Protein AF-A0A7S1LXZ2-F1 (afdb_monomer_lite)

Sequence (238 aa):
VTFVAGPPAGSSYGERRSSMASEPGISDDETGETAPSCREGAKEAEERDMTILDMRENMNCGKSQTWFQHAASAWAEAELGITHIGKMDTDAYLDVGILIPTLTGFAAGCPNAFGGRSWTCEKGAFCPPAGCGLPVGDDFLAYKSKDPGCWSYMQGGFYFMSVQMAREVSQPGGWWAQQSGQFRPEDCVTGNAVYNWAKDSGSCVSAIDLKGMGAIWHPDDNGKWEHSFWYPPYKHPA

pLDDT: mean 79.44, std 21.25, range [27.92, 98.31]

Secondary structure (DSSP, 8-state):
-----PPPS---PPP-PPPPPPPPPPPP-----------------S-TT----SS---SSSSHHHHHHHHHHHHHHHTT----EEEEE-TT-EE-HHHHHHHHHHT-SS-S-EEEEEEE--SSSTTSPPTT--SEETTEEEEESSS-TT---EEEEEEEEEEHHHHHHHT-TTSHHHHTTTS---HHHHHHHHHHHHHHHHT---EEEESTTTT-EEEE-TTS-EES---PPP-----

Foldseek 3Di:
DDDDPDDPPDDDDDDDDDDDDDDDDDDDDDDDPDDDFWADADDDDPDPPDDDFRIRDDQFFQPLLSQLQVVLVVCVVVVPPAFKDKDADPQKAFAPVLVVVLVVVVPPDASKEKEAAKDFDQDDPLTFDHPQPGADAFWQCHTPDPPNRGGIWHDHRMIMITSVLSNQLSDCPAPLNVRHRPGGRPGSSVRSSSNVSCVVVVHTYTYHRCLVVVGMWGQDPVGDIDSDDDDPPPPDPD

Structure (mmCIF, N/CA/C/O backbone):
data_AF-A0A7S1LXZ2-F1
#
_entry.id   AF-A0A7S1LXZ2-F1
#
loop_
_atom_site.group_PDB
_atom_site.id
_atom_site.type_symbol
_atom_site.label_atom_id
_atom_site.label_alt_id
_atom_site.label_comp_id
_atom_site.label_asym_id
_atom_site.label_entity_id
_atom_site.label_seq_id
_atom_site.pdbx_PDB_ins_code
_atom_site.Cartn_x
_atom_site.Cartn_y
_atom_site.Cartn_z
_atom_site.occupancy
_atom_site.B_iso_or_equiv
_atom_site.auth_seq_id
_atom_site.auth_comp_id
_atom_site.auth_asym_id
_atom_site.auth_atom_id
_atom_site.pdbx_PDB_model_num
ATOM 1 N N . VAL A 1 1 ? -6.429 7.599 -13.357 1.00 27.92 1 VAL A N 1
ATOM 2 C CA . VAL A 1 1 ? -7.865 7.770 -13.679 1.00 27.92 1 VAL A CA 1
ATOM 3 C C . VAL A 1 1 ? -8.649 7.457 -12.422 1.00 27.92 1 VAL A C 1
ATOM 5 O O . VAL A 1 1 ? -8.691 6.301 -12.021 1.00 27.92 1 VAL A O 1
ATOM 8 N N . THR A 1 2 ? -9.180 8.477 -11.757 1.00 29.73 2 THR A N 1
ATOM 9 C CA . THR A 1 2 ? -10.091 8.300 -10.623 1.00 29.73 2 THR A CA 1
ATOM 10 C C . THR A 1 2 ? -11.496 8.209 -11.205 1.00 29.73 2 THR A C 1
ATOM 12 O O . THR A 1 2 ? -11.938 9.139 -11.867 1.00 29.73 2 THR A O 1
ATOM 15 N N . PHE A 1 3 ? -12.195 7.089 -11.021 1.00 28.45 3 PHE A N 1
ATOM 16 C CA . PHE A 1 3 ? -13.622 7.030 -11.334 1.00 28.45 3 PHE A CA 1
ATOM 17 C C . PHE A 1 3 ? -14.382 7.521 -10.104 1.00 28.45 3 PHE A C 1
ATOM 19 O O . PHE A 1 3 ? -14.616 6.753 -9.175 1.00 28.45 3 PHE A O 1
ATOM 26 N N . VAL A 1 4 ? -14.740 8.805 -10.082 1.00 36.75 4 VAL A N 1
ATOM 27 C CA . VAL A 1 4 ? -15.687 9.346 -9.102 1.00 36.75 4 VAL A CA 1
ATOM 28 C C . VAL A 1 4 ? -17.022 9.526 -9.811 1.00 36.75 4 VAL A C 1
ATOM 30 O O . VAL A 1 4 ? -17.160 10.348 -10.713 1.00 36.75 4 VAL A O 1
ATOM 33 N N . ALA A 1 5 ? -18.034 8.758 -9.407 1.00 32.03 5 ALA A N 1
ATOM 34 C CA . ALA A 1 5 ? -19.408 9.170 -9.652 1.00 32.03 5 ALA A CA 1
ATOM 35 C C . ALA A 1 5 ? -19.645 10.411 -8.779 1.00 32.03 5 ALA A C 1
ATOM 37 O O . ALA A 1 5 ? -19.728 10.302 -7.557 1.00 32.03 5 ALA A O 1
ATOM 38 N N . GLY A 1 6 ? -19.636 11.595 -9.396 1.00 29.88 6 GLY A N 1
ATOM 39 C CA . GLY A 1 6 ? -19.793 12.859 -8.680 1.00 29.88 6 GLY A CA 1
ATOM 40 C C . GLY A 1 6 ? -21.088 12.894 -7.852 1.00 29.88 6 GLY A C 1
ATOM 41 O O . GLY A 1 6 ? -22.095 12.312 -8.270 1.00 29.88 6 GLY A O 1
ATOM 42 N N . PRO A 1 7 ? -21.094 13.569 -6.688 1.00 36.81 7 PRO A N 1
ATOM 43 C CA . PRO A 1 7 ? -22.299 13.710 -5.882 1.00 36.81 7 PRO A CA 1
ATOM 44 C C . PRO A 1 7 ? -23.390 14.482 -6.651 1.00 36.81 7 PRO A C 1
ATOM 46 O O . PRO A 1 7 ? -23.075 15.297 -7.527 1.00 36.81 7 PRO A O 1
ATOM 49 N N . PRO A 1 8 ? -24.682 14.261 -6.337 1.00 35.28 8 PRO A N 1
ATOM 50 C CA . PRO A 1 8 ? -25.769 15.019 -6.944 1.00 35.28 8 PRO A CA 1
ATOM 51 C C . PRO A 1 8 ? -25.580 16.518 -6.679 1.00 35.28 8 PRO A C 1
ATOM 53 O O . PRO A 1 8 ? -25.289 16.940 -5.559 1.00 35.28 8 PRO A O 1
ATOM 56 N N . ALA A 1 9 ? -25.730 17.325 -7.731 1.00 35.84 9 ALA A N 1
ATOM 57 C CA . ALA A 1 9 ? -25.586 18.775 -7.680 1.00 35.84 9 ALA A CA 1
ATOM 58 C C . ALA A 1 9 ? -26.511 19.374 -6.604 1.00 35.84 9 ALA A C 1
ATOM 60 O O . ALA A 1 9 ? -27.730 19.351 -6.763 1.00 35.84 9 ALA A O 1
ATOM 61 N N . GLY A 1 10 ? -25.946 19.904 -5.512 1.00 39.34 10 GLY A N 1
ATOM 62 C CA . GLY A 1 10 ? -26.772 20.560 -4.493 1.00 39.34 10 GLY A CA 1
ATOM 63 C C . GLY A 1 10 ? -26.149 20.947 -3.149 1.00 39.34 10 GLY A C 1
ATOM 64 O O . GLY A 1 10 ? -26.874 21.513 -2.339 1.00 39.34 10 GLY A O 1
ATOM 65 N N . SER A 1 11 ? -24.865 20.698 -2.871 1.00 37.53 11 SER A N 1
ATOM 66 C CA . SER A 1 11 ? -24.273 21.085 -1.577 1.00 37.53 11 SER A CA 1
ATOM 67 C C . SER A 1 11 ? -23.401 22.334 -1.706 1.00 37.53 11 SER A C 1
ATOM 69 O O . SER A 1 11 ? -22.293 22.281 -2.233 1.00 37.53 11 SER A O 1
ATOM 71 N N . SER A 1 12 ? -23.912 23.478 -1.247 1.00 41.22 12 SER A N 1
ATOM 72 C CA . SER A 1 12 ? -23.144 24.714 -1.093 1.00 41.22 12 SER A CA 1
ATOM 73 C C . SER A 1 12 ? -22.368 24.676 0.227 1.00 41.22 12 SER A C 1
ATOM 75 O O . SER A 1 12 ? -22.951 24.895 1.293 1.00 41.22 12 SER A O 1
ATOM 77 N N . TYR A 1 13 ? -21.063 24.413 0.172 1.00 40.50 13 TYR A N 1
ATOM 78 C CA . TYR A 1 13 ? -20.178 24.587 1.324 1.00 40.50 13 TYR A CA 1
ATOM 79 C C . TYR A 1 13 ? -19.805 26.066 1.480 1.00 40.50 13 TYR A C 1
ATOM 81 O O . TYR A 1 13 ? -19.351 26.713 0.541 1.00 40.50 13 TYR A O 1
ATOM 89 N N . GLY A 1 14 ? -20.058 26.608 2.673 1.00 36.91 14 GLY A N 1
ATOM 90 C CA . GLY A 1 14 ? -19.820 28.009 3.010 1.00 36.91 14 GLY A CA 1
ATOM 91 C C . GLY A 1 14 ? -18.336 28.338 3.175 1.00 36.91 14 GLY A C 1
ATOM 92 O O . GLY A 1 14 ? -17.610 27.648 3.892 1.00 36.91 14 GLY A O 1
ATOM 93 N N . GLU A 1 15 ? -17.914 29.436 2.550 1.00 35.53 15 GLU A N 1
ATOM 94 C CA . GLU A 1 15 ? -16.577 30.017 2.665 1.00 35.53 15 GLU A CA 1
ATOM 95 C C . GLU A 1 15 ? -16.246 30.386 4.123 1.00 35.53 15 GLU A C 1
ATOM 97 O O . GLU A 1 15 ? -16.918 31.212 4.746 1.00 35.53 15 GLU A O 1
ATOM 102 N N . ARG A 1 16 ? -15.151 29.842 4.667 1.00 36.91 16 ARG A N 1
ATOM 103 C CA . ARG A 1 16 ? -14.463 30.416 5.834 1.00 36.91 16 ARG A CA 1
ATOM 104 C C . ARG A 1 16 ? -13.156 31.048 5.378 1.00 36.91 16 ARG A C 1
ATOM 106 O O . ARG A 1 16 ? -12.180 30.357 5.114 1.00 36.91 16 ARG A O 1
ATOM 113 N N . ARG A 1 17 ? -13.127 32.382 5.334 1.00 38.62 17 ARG A N 1
ATOM 114 C CA . ARG A 1 17 ? -11.889 33.159 5.194 1.00 38.62 17 ARG A CA 1
ATOM 115 C C . ARG A 1 17 ? -11.105 33.110 6.505 1.00 38.62 17 ARG A C 1
ATOM 117 O O . ARG A 1 17 ? -11.590 33.598 7.523 1.00 38.62 17 ARG A O 1
ATOM 124 N N . SER A 1 18 ? -9.896 32.555 6.465 1.00 41.28 18 SER A N 1
ATOM 125 C CA . SER A 1 18 ? -8.911 32.660 7.545 1.00 41.28 18 SER A CA 1
ATOM 126 C C . SER A 1 18 ? -7.920 33.779 7.215 1.00 41.28 18 SER A C 1
ATOM 128 O O . SER A 1 18 ? -7.347 33.807 6.127 1.00 41.28 18 SER A O 1
ATOM 130 N N . SER A 1 19 ? -7.756 34.734 8.129 1.00 41.75 19 SER A N 1
ATOM 131 C CA . SER A 1 19 ? -6.797 35.836 8.026 1.00 41.75 19 SER A CA 1
ATOM 132 C C . SER A 1 19 ? -5.392 35.360 8.406 1.00 41.75 19 SER A C 1
ATOM 134 O O . SER A 1 19 ? -5.175 34.966 9.552 1.00 41.75 19 SER A O 1
ATOM 136 N N . MET A 1 20 ? -4.438 35.431 7.476 1.00 38.34 20 MET A N 1
ATOM 137 C CA . MET A 1 20 ? -3.016 35.206 7.757 1.00 38.34 20 MET A CA 1
ATOM 138 C C . MET A 1 20 ? -2.387 36.444 8.409 1.00 38.34 20 MET A C 1
ATOM 140 O O . MET A 1 20 ? -2.475 37.551 7.878 1.00 38.34 20 MET A O 1
ATOM 144 N N . ALA A 1 21 ? -1.745 36.234 9.558 1.00 38.78 21 ALA A N 1
ATOM 145 C CA . ALA A 1 21 ? -0.832 37.180 10.185 1.00 38.78 21 ALA A CA 1
ATOM 146 C C . ALA A 1 21 ? 0.581 37.005 9.598 1.00 38.78 21 ALA A C 1
ATOM 148 O O . ALA A 1 21 ? 1.002 35.891 9.300 1.00 38.78 21 ALA A O 1
ATOM 149 N N . SER A 1 22 ? 1.291 38.117 9.423 1.00 46.12 22 SER A N 1
ATOM 150 C CA . SER A 1 22 ? 2.649 38.202 8.876 1.00 46.12 22 SER A CA 1
ATOM 151 C C . SER A 1 22 ? 3.719 37.787 9.894 1.00 46.12 22 SER A C 1
ATOM 153 O O . SER A 1 22 ? 3.736 38.329 11.002 1.00 46.12 22 SER A O 1
ATOM 155 N N . GLU A 1 23 ? 4.642 36.908 9.498 1.00 43.72 23 GLU A N 1
ATOM 156 C CA . GLU A 1 23 ? 5.846 36.547 10.266 1.00 43.72 23 GLU A CA 1
ATOM 157 C C . GLU A 1 23 ? 7.076 37.402 9.878 1.00 43.72 23 GLU A C 1
ATOM 159 O O . GLU A 1 23 ? 7.121 37.943 8.768 1.00 43.72 23 GLU A O 1
ATOM 164 N N . PRO A 1 24 ? 8.067 37.565 10.783 1.00 49.81 24 PRO A N 1
ATOM 165 C CA . PRO A 1 24 ? 9.232 38.420 10.575 1.00 49.81 24 PRO A CA 1
ATOM 166 C C . PRO A 1 24 ? 10.391 37.697 9.868 1.00 49.81 24 PRO A C 1
ATOM 168 O O . PRO A 1 24 ? 10.579 36.491 10.004 1.00 49.81 24 PRO A O 1
ATOM 171 N N . GLY A 1 25 ? 11.179 38.480 9.124 1.00 46.72 25 GLY A N 1
ATOM 172 C CA . GLY A 1 25 ? 12.266 38.020 8.258 1.00 46.72 25 GLY A CA 1
ATOM 173 C C . GLY A 1 25 ? 13.430 37.342 8.984 1.00 46.72 25 GLY A C 1
ATOM 174 O O . GLY A 1 25 ? 13.901 37.814 10.019 1.00 46.72 25 GLY A O 1
ATOM 175 N N . ILE A 1 26 ? 13.904 36.254 8.378 1.00 45.81 26 ILE A N 1
ATOM 176 C CA . ILE A 1 26 ? 15.095 35.493 8.755 1.00 45.81 26 ILE A CA 1
ATOM 177 C C . ILE A 1 26 ? 16.233 35.886 7.807 1.00 45.81 26 ILE A C 1
ATOM 179 O O . ILE A 1 26 ? 16.033 35.992 6.601 1.00 45.81 26 ILE A O 1
ATOM 183 N N . SER A 1 27 ? 17.401 36.150 8.389 1.00 51.53 27 SER A N 1
ATOM 184 C CA . SER A 1 27 ? 18.652 36.495 7.716 1.00 51.53 27 SER A CA 1
ATOM 185 C C . SER A 1 27 ? 19.336 35.267 7.119 1.00 51.53 27 SER A C 1
ATOM 187 O O . SER A 1 27 ? 19.483 34.257 7.810 1.00 51.53 27 SER A O 1
ATOM 189 N N . ASP A 1 28 ? 19.807 35.408 5.883 1.00 47.78 28 ASP A N 1
ATOM 190 C CA . ASP A 1 28 ? 20.585 34.413 5.149 1.00 47.78 28 ASP A CA 1
ATOM 191 C C . ASP A 1 28 ? 22.028 34.342 5.672 1.00 47.78 28 ASP A C 1
ATOM 193 O O . ASP A 1 28 ? 22.745 35.345 5.662 1.00 47.78 28 ASP A O 1
ATOM 197 N N . ASP A 1 29 ? 22.455 33.154 6.103 1.00 51.72 29 ASP A N 1
ATOM 198 C CA . ASP A 1 29 ? 23.868 32.813 6.281 1.00 51.72 29 ASP A CA 1
ATOM 199 C C . ASP A 1 29 ? 24.143 31.438 5.652 1.00 51.72 29 ASP A C 1
ATOM 201 O O . ASP A 1 29 ? 23.322 30.517 5.702 1.00 51.72 29 ASP A O 1
ATOM 205 N N . GLU A 1 30 ? 25.278 31.354 4.969 1.00 57.72 30 GLU A N 1
ATOM 206 C CA . GLU A 1 30 ? 25.537 30.499 3.812 1.00 57.72 30 GLU A CA 1
ATOM 207 C C . GLU A 1 30 ? 26.368 29.246 4.177 1.00 57.72 30 GLU A C 1
ATOM 209 O O . GLU A 1 30 ? 27.238 29.277 5.044 1.00 57.72 30 GLU A O 1
ATOM 214 N N . THR A 1 31 ? 26.178 28.165 3.406 1.00 55.03 31 THR A N 1
ATOM 215 C CA . THR A 1 31 ? 27.054 26.974 3.250 1.00 55.03 31 THR A CA 1
ATOM 216 C C . THR A 1 31 ? 26.935 25.798 4.238 1.00 55.03 31 THR A C 1
ATOM 218 O O . THR A 1 31 ? 27.858 25.417 4.951 1.00 55.03 31 THR A O 1
ATOM 221 N N . GLY A 1 32 ? 25.820 25.079 4.127 1.00 44.50 32 GLY A N 1
ATOM 222 C CA . GLY A 1 32 ? 25.763 23.637 4.369 1.00 44.50 32 GLY A CA 1
ATOM 223 C C . GLY A 1 32 ? 24.711 23.036 3.444 1.00 44.50 32 GLY A C 1
ATOM 224 O O . GLY A 1 32 ? 23.574 23.505 3.467 1.00 44.50 32 GLY A O 1
ATOM 225 N N . GLU A 1 33 ? 25.071 22.059 2.603 1.00 49.34 33 GLU A N 1
ATOM 226 C CA . GLU A 1 33 ? 24.115 21.312 1.769 1.00 49.34 33 GLU A CA 1
ATOM 227 C C . GLU A 1 33 ? 23.107 20.601 2.679 1.00 49.34 33 GLU A C 1
ATOM 229 O O . GLU A 1 33 ? 23.298 19.480 3.150 1.00 49.34 33 GLU A O 1
ATOM 234 N N . THR A 1 34 ? 22.031 21.313 2.985 1.00 53.91 34 THR A N 1
ATOM 235 C CA . THR A 1 34 ? 20.888 20.807 3.719 1.00 53.91 34 THR A CA 1
ATOM 236 C C . THR A 1 34 ? 20.062 19.980 2.747 1.00 53.91 34 THR A C 1
ATOM 238 O O . THR A 1 34 ? 19.754 20.412 1.634 1.00 53.91 34 THR A O 1
ATOM 241 N N . ALA A 1 35 ? 19.741 18.749 3.149 1.00 53.81 35 ALA A N 1
ATOM 242 C CA . ALA A 1 35 ? 18.870 17.876 2.376 1.00 53.81 35 ALA A CA 1
ATOM 243 C C . ALA A 1 35 ? 17.582 18.633 1.982 1.00 53.81 35 ALA A C 1
ATOM 245 O O . ALA A 1 35 ? 17.064 19.407 2.792 1.00 53.81 35 ALA A O 1
ATOM 246 N N . PRO A 1 36 ? 17.059 18.436 0.758 1.00 51.78 36 PRO A N 1
ATOM 247 C CA . PRO A 1 36 ? 15.937 19.213 0.246 1.00 51.78 36 PRO A CA 1
ATOM 248 C C . PRO A 1 36 ? 14.729 19.154 1.194 1.00 51.78 36 PRO A C 1
ATOM 250 O O . PRO A 1 36 ? 14.118 18.107 1.400 1.00 51.78 36 PRO A O 1
ATOM 253 N N . SER A 1 37 ? 14.381 20.313 1.760 1.00 54.16 37 SER A N 1
ATOM 254 C CA . SER A 1 37 ? 13.214 20.504 2.625 1.00 54.16 37 SER A CA 1
ATOM 255 C C . SER A 1 37 ? 11.912 20.197 1.872 1.00 54.16 37 SER A C 1
ATOM 257 O O . SER A 1 37 ? 11.727 20.607 0.726 1.00 54.16 37 SER A O 1
ATOM 259 N N . CYS A 1 38 ? 11.001 19.454 2.503 1.00 61.72 38 CYS A N 1
ATOM 260 C CA . CYS A 1 38 ? 9.797 18.891 1.877 1.00 61.72 38 CYS A CA 1
ATOM 261 C C . CYS A 1 38 ? 8.511 19.731 2.055 1.00 61.72 38 CYS A C 1
ATOM 263 O O . CYS A 1 38 ? 7.423 19.194 1.857 1.00 61.72 38 CYS A O 1
ATOM 265 N N . ARG A 1 39 ? 8.586 21.012 2.444 1.00 47.41 39 ARG A N 1
ATOM 266 C CA . ARG A 1 39 ? 7.392 21.831 2.746 1.00 47.41 39 ARG A CA 1
ATOM 267 C C . ARG A 1 39 ? 7.253 23.051 1.840 1.00 47.41 39 ARG A C 1
ATOM 269 O O . ARG A 1 39 ? 8.099 23.929 1.923 1.00 47.41 39 ARG A O 1
ATOM 276 N N . GLU A 1 40 ? 6.150 23.126 1.096 1.00 50.88 40 GLU A N 1
ATOM 277 C CA . GLU A 1 40 ? 5.545 24.345 0.527 1.00 50.88 40 GLU A CA 1
ATOM 278 C C . GLU A 1 40 ? 4.024 24.132 0.377 1.00 50.88 40 GLU A C 1
ATOM 280 O O . GLU A 1 40 ? 3.581 22.984 0.333 1.00 50.88 40 GLU A O 1
ATOM 285 N N . GLY A 1 41 ? 3.255 25.230 0.350 1.00 47.03 41 GLY A N 1
ATOM 286 C CA . GLY A 1 41 ? 1.790 25.249 0.483 1.00 47.03 41 GLY A CA 1
ATOM 287 C C . GLY A 1 41 ? 0.977 24.968 -0.795 1.00 47.03 41 GLY A C 1
ATOM 288 O O . GLY A 1 41 ? 1.369 25.357 -1.896 1.00 47.03 41 GLY A O 1
ATOM 289 N N . ALA A 1 42 ? -0.195 24.350 -0.627 1.00 46.12 42 ALA A N 1
ATOM 290 C CA . ALA A 1 42 ? -1.166 24.006 -1.670 1.00 46.12 42 ALA A CA 1
ATOM 291 C C . ALA A 1 42 ? -1.925 25.202 -2.273 1.00 46.12 42 ALA A C 1
ATOM 293 O O . ALA A 1 42 ? -2.188 26.216 -1.623 1.00 46.12 42 ALA A O 1
ATOM 294 N N . LYS A 1 43 ? -2.371 25.018 -3.524 1.00 51.12 43 LYS A N 1
ATOM 295 C CA . LYS A 1 43 ? -3.398 25.822 -4.208 1.00 51.12 43 LYS A CA 1
ATOM 296 C C . LYS A 1 43 ? -4.522 24.902 -4.688 1.00 51.12 43 LYS A C 1
ATOM 298 O O . LYS A 1 43 ? -4.246 23.786 -5.120 1.00 51.12 43 LYS A O 1
ATOM 303 N N . GLU A 1 44 ? -5.764 25.376 -4.644 1.00 51.84 44 GLU A N 1
ATOM 304 C CA . GLU A 1 44 ? -6.920 24.655 -5.193 1.00 51.84 44 GLU A CA 1
ATOM 305 C C . GLU A 1 44 ? -6.924 24.721 -6.731 1.00 51.84 44 GLU A C 1
ATOM 307 O O . GLU A 1 44 ? -6.686 25.782 -7.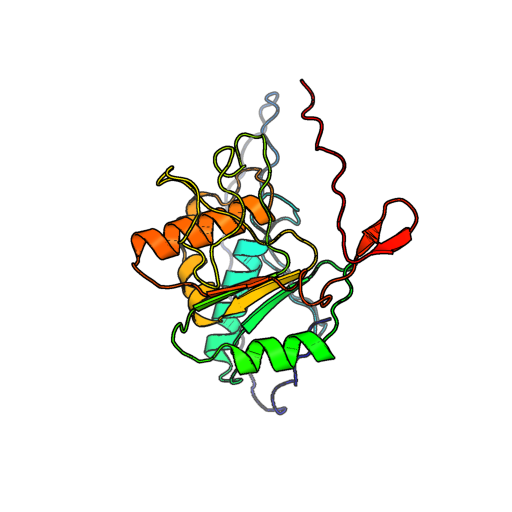312 1.00 51.84 44 GLU A O 1
ATOM 312 N N . ALA A 1 45 ? -7.187 23.588 -7.389 1.00 52.44 45 ALA A N 1
ATOM 313 C CA . ALA A 1 45 ? -7.414 23.504 -8.833 1.00 52.44 45 ALA A CA 1
ATOM 314 C C . ALA A 1 45 ? -8.907 23.324 -9.136 1.00 52.44 45 ALA A C 1
ATOM 316 O O . ALA A 1 45 ? -9.622 22.641 -8.410 1.00 52.44 45 ALA A O 1
ATOM 317 N N . GLU A 1 46 ? -9.357 23.923 -10.239 1.00 58.22 46 GLU A N 1
ATOM 318 C CA . GLU A 1 46 ? -10.756 23.976 -10.696 1.00 58.22 46 GLU A CA 1
ATOM 319 C C . GLU A 1 46 ? -11.227 22.688 -11.419 1.00 58.22 46 GLU A C 1
ATOM 321 O O . GLU A 1 46 ? -12.349 22.621 -11.927 1.00 58.22 46 GLU A O 1
ATOM 326 N N . GLU A 1 47 ? -10.387 21.648 -11.481 1.00 62.84 47 GLU A N 1
ATOM 327 C CA . GLU A 1 47 ? -10.684 20.380 -12.159 1.00 62.84 47 GLU A CA 1
ATOM 328 C C . GLU A 1 47 ? -11.301 19.346 -11.206 1.00 62.84 47 GLU A C 1
ATOM 330 O O . GLU A 1 47 ? -10.736 19.009 -10.169 1.00 62.84 47 GLU A O 1
ATOM 335 N N . ARG A 1 48 ? -12.465 18.798 -11.587 1.00 73.12 48 ARG A N 1
ATOM 336 C CA . ARG A 1 48 ? -13.299 17.925 -10.732 1.00 73.12 48 ARG A CA 1
ATOM 337 C C . ARG A 1 48 ? -12.677 16.566 -10.391 1.00 73.12 48 ARG A C 1
ATOM 339 O O . ARG A 1 48 ? -13.117 15.945 -9.429 1.00 73.12 48 ARG A O 1
ATOM 346 N N . ASP A 1 49 ? -11.665 16.144 -11.148 1.00 83.38 49 ASP A N 1
ATOM 347 C CA . ASP A 1 49 ? -10.987 14.851 -10.988 1.00 83.38 49 ASP A CA 1
ATOM 348 C C . ASP A 1 49 ? -9.524 15.002 -10.539 1.00 83.38 49 ASP A C 1
ATOM 350 O O . ASP A 1 49 ? -8.759 14.033 -10.546 1.00 83.38 49 ASP A O 1
ATOM 354 N N . MET A 1 50 ? -9.121 16.217 -10.152 1.00 87.38 50 MET A N 1
ATOM 355 C CA . MET A 1 50 ? -7.789 16.498 -9.637 1.00 87.38 50 MET A CA 1
ATOM 356 C C . MET A 1 50 ? -7.829 16.774 -8.141 1.00 87.38 50 MET A C 1
ATOM 358 O O . MET A 1 50 ? -8.619 17.570 -7.641 1.00 87.38 50 MET A O 1
ATOM 362 N N . THR A 1 51 ? -6.893 16.161 -7.428 1.00 87.62 51 THR A N 1
ATOM 363 C CA . THR A 1 51 ? -6.615 16.475 -6.031 1.00 87.62 51 THR A CA 1
ATOM 364 C C . THR A 1 51 ? -5.181 16.960 -5.937 1.00 87.62 51 THR A C 1
ATOM 366 O O . THR A 1 51 ? -4.250 16.217 -6.246 1.00 87.62 51 THR A O 1
ATOM 369 N N . ILE A 1 52 ? -5.001 18.207 -5.507 1.00 89.94 52 ILE A N 1
ATOM 370 C CA . ILE A 1 52 ? -3.682 18.741 -5.175 1.00 89.94 52 ILE A CA 1
ATOM 371 C C . ILE A 1 52 ? -3.460 18.516 -3.684 1.00 89.94 52 ILE A C 1
ATOM 373 O O . ILE A 1 52 ? -4.205 19.020 -2.847 1.00 89.94 52 ILE A O 1
ATOM 377 N N . LEU A 1 53 ? -2.443 17.722 -3.363 1.00 89.06 53 LEU A N 1
ATOM 378 C CA . LEU A 1 53 ? -2.026 17.486 -1.988 1.00 89.06 53 LEU A CA 1
ATOM 379 C C . LEU A 1 53 ? -1.143 18.647 -1.519 1.00 89.06 53 LEU A C 1
ATOM 381 O O . LEU A 1 53 ? -0.275 19.106 -2.260 1.00 89.06 53 LEU A O 1
ATOM 385 N N . ASP A 1 54 ? -1.346 19.088 -0.279 1.00 88.00 54 ASP A N 1
ATOM 386 C CA . ASP A 1 54 ? -0.528 20.115 0.377 1.00 88.00 54 ASP A CA 1
ATOM 387 C C . ASP A 1 54 ? 0.830 19.557 0.806 1.00 88.00 54 ASP A C 1
ATOM 389 O O . ASP A 1 54 ? 1.100 19.280 1.975 1.00 88.00 54 ASP A O 1
ATOM 393 N N . MET A 1 55 ? 1.662 19.284 -0.193 1.00 86.19 55 MET A N 1
ATOM 394 C CA . MET A 1 55 ? 3.001 18.754 -0.023 1.00 86.19 55 MET A CA 1
ATOM 395 C C . MET A 1 55 ? 3.878 19.102 -1.222 1.00 86.19 55 MET A C 1
ATOM 397 O O . MET A 1 55 ? 3.408 19.251 -2.350 1.00 86.19 55 MET A O 1
ATOM 401 N N . ARG A 1 56 ? 5.193 19.137 -1.001 1.00 85.06 56 ARG A N 1
ATOM 402 C CA . ARG A 1 56 ? 6.152 19.204 -2.103 1.00 85.06 56 A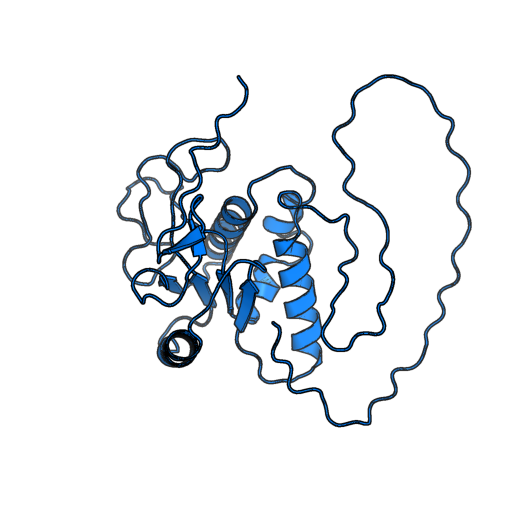RG A CA 1
ATOM 403 C C . ARG A 1 56 ? 6.089 17.907 -2.905 1.00 85.06 56 ARG A C 1
ATOM 405 O O . ARG A 1 56 ? 6.336 16.845 -2.337 1.00 85.06 56 ARG A O 1
ATOM 412 N N . GLU A 1 57 ? 5.827 17.993 -4.207 1.00 84.25 57 GLU A N 1
ATOM 413 C CA . GLU A 1 57 ? 5.823 16.828 -5.100 1.00 84.25 57 GLU A CA 1
ATOM 414 C C . GLU A 1 57 ? 7.139 16.047 -4.977 1.00 84.25 57 GLU A C 1
ATOM 416 O O . GLU A 1 57 ? 8.236 16.601 -5.096 1.00 84.25 57 GLU A O 1
ATOM 421 N N . ASN A 1 58 ? 7.024 14.754 -4.679 1.00 85.06 58 ASN A N 1
ATOM 422 C CA . ASN A 1 58 ? 8.159 13.867 -4.477 1.00 85.06 58 ASN A CA 1
ATOM 423 C C . ASN A 1 58 ? 7.753 12.405 -4.685 1.00 85.06 58 ASN A C 1
ATOM 425 O O . ASN A 1 58 ? 6.590 12.043 -4.519 1.00 85.06 58 ASN A O 1
ATOM 429 N N . MET A 1 59 ? 8.740 11.565 -4.993 1.00 79.88 59 MET A N 1
ATOM 430 C CA . MET A 1 59 ? 8.543 10.116 -5.064 1.00 79.88 59 MET A CA 1
ATOM 431 C C . MET A 1 59 ? 8.711 9.447 -3.689 1.00 79.88 59 MET A C 1
ATOM 433 O O . MET A 1 59 ? 7.976 8.534 -3.346 1.00 79.88 59 MET A O 1
ATOM 437 N N . ASN A 1 60 ? 9.671 9.913 -2.881 1.00 84.69 60 ASN A N 1
ATOM 438 C CA . ASN A 1 60 ? 10.230 9.150 -1.754 1.00 84.69 60 ASN A CA 1
ATOM 439 C C . ASN A 1 60 ? 10.105 9.838 -0.383 1.00 84.69 60 ASN A C 1
ATOM 441 O O . ASN A 1 60 ? 10.764 9.436 0.569 1.00 84.69 60 ASN A O 1
ATOM 445 N N . CYS A 1 61 ? 9.305 10.895 -0.267 1.00 84.62 61 CYS A N 1
ATOM 446 C CA . CYS A 1 61 ? 9.176 11.713 0.945 1.00 84.62 61 CYS A CA 1
ATOM 447 C C . CYS A 1 61 ? 7.717 11.835 1.426 1.00 84.62 61 CYS A C 1
ATOM 449 O O . CYS A 1 61 ? 7.341 12.848 2.014 1.00 84.62 61 CYS A O 1
ATOM 451 N N . GLY A 1 62 ? 6.899 10.800 1.205 1.00 87.06 62 GLY A N 1
ATOM 452 C CA . GLY A 1 62 ? 5.592 10.660 1.862 1.00 87.06 62 GLY A CA 1
ATOM 453 C C . GLY A 1 62 ? 4.358 10.855 0.981 1.00 87.06 62 GLY A C 1
ATOM 454 O O . GLY A 1 62 ? 3.259 10.880 1.524 1.00 87.06 62 GLY A O 1
ATOM 455 N N . LYS A 1 63 ? 4.491 10.931 -0.353 1.00 90.81 63 LYS A N 1
ATOM 456 C CA . LYS A 1 63 ? 3.341 11.132 -1.257 1.00 90.81 63 LYS A CA 1
ATOM 457 C C . LYS A 1 63 ? 2.213 10.131 -1.039 1.00 90.81 63 LYS A C 1
ATOM 459 O O . LYS A 1 63 ? 1.063 10.538 -0.901 1.00 90.81 63 LYS A O 1
ATOM 464 N N . SER A 1 64 ? 2.540 8.845 -0.925 1.00 94.31 64 SER A N 1
ATOM 465 C CA . SER A 1 64 ? 1.520 7.832 -0.656 1.00 94.31 64 SER A CA 1
ATOM 466 C C . SER A 1 64 ? 0.825 8.020 0.677 1.00 94.31 64 SER A C 1
ATOM 468 O O . SER A 1 64 ? -0.397 7.970 0.739 1.00 94.31 64 SER A O 1
ATOM 470 N N . GLN A 1 65 ? 1.575 8.286 1.742 1.00 94.81 65 GLN A N 1
ATOM 471 C CA . GLN A 1 65 ? 0.975 8.524 3.048 1.00 94.81 65 GLN A CA 1
ATOM 472 C C . GLN A 1 65 ? -0.005 9.701 2.991 1.00 94.81 65 GLN A C 1
ATOM 474 O O . GLN A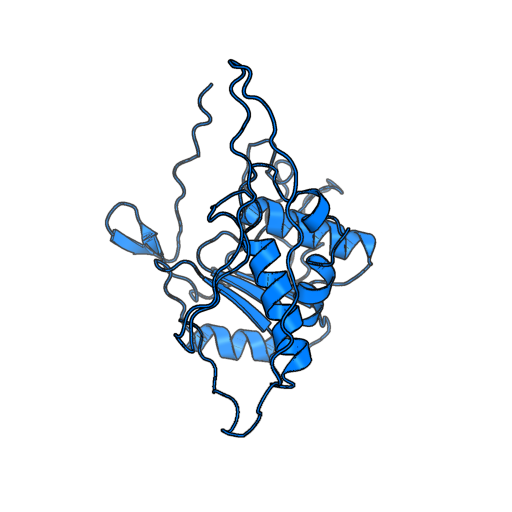 1 65 ? -1.136 9.574 3.455 1.00 94.81 65 GLN A O 1
ATOM 479 N N . THR A 1 66 ? 0.416 10.828 2.407 1.00 93.75 66 THR A N 1
ATOM 480 C CA . THR A 1 66 ? -0.424 12.021 2.268 1.00 93.75 66 THR A CA 1
ATOM 481 C C . THR A 1 66 ? -1.659 11.726 1.419 1.00 93.75 66 THR A C 1
ATOM 483 O O . THR A 1 66 ? -2.757 12.141 1.785 1.00 93.75 66 THR A O 1
ATOM 486 N N . TRP A 1 67 ? -1.512 10.956 0.335 1.00 95.00 67 TRP A N 1
ATOM 487 C CA . TRP A 1 67 ? -2.630 10.505 -0.493 1.00 95.00 67 TRP A CA 1
ATOM 488 C C . TRP A 1 67 ? -3.627 9.647 0.290 1.00 95.00 67 TRP A C 1
ATOM 490 O O . TRP A 1 67 ? -4.806 9.992 0.338 1.00 95.00 67 TRP A O 1
ATOM 500 N N . PHE A 1 68 ? -3.180 8.567 0.939 1.00 96.25 68 PHE A N 1
ATOM 501 C CA . PHE A 1 68 ? -4.068 7.674 1.691 1.00 96.25 68 PHE A CA 1
ATOM 502 C C . PHE A 1 68 ? -4.741 8.393 2.860 1.00 96.25 68 PHE A C 1
ATOM 504 O O . PHE A 1 68 ? -5.932 8.193 3.083 1.00 96.25 68 PHE A O 1
ATOM 511 N N . GLN A 1 69 ? -4.025 9.287 3.547 1.00 95.12 69 GLN A N 1
ATOM 512 C CA . GLN A 1 69 ? -4.593 10.112 4.609 1.00 95.12 69 GLN A CA 1
ATOM 513 C C . GLN A 1 69 ? -5.690 11.040 4.091 1.00 95.12 69 GLN A C 1
ATOM 515 O O . GLN A 1 69 ? -6.768 11.115 4.690 1.00 95.12 69 GLN A O 1
ATOM 520 N N . HIS A 1 70 ? -5.427 11.737 2.985 1.00 94.25 70 HIS A N 1
ATOM 521 C CA . HIS A 1 70 ? -6.394 12.632 2.366 1.00 94.25 70 HIS A CA 1
ATOM 522 C C . HIS A 1 70 ? -7.620 11.855 1.879 1.00 94.25 70 HIS A C 1
ATOM 524 O O . HIS A 1 70 ? -8.737 12.152 2.295 1.00 94.25 70 HIS A O 1
ATOM 530 N N . ALA A 1 71 ? -7.411 10.824 1.056 1.00 94.00 71 ALA A N 1
ATOM 531 C CA . ALA A 1 71 ? -8.480 10.040 0.451 1.00 94.00 71 ALA A CA 1
ATOM 532 C C . ALA A 1 71 ? -9.353 9.351 1.510 1.00 94.00 71 ALA A C 1
ATOM 534 O O . ALA A 1 71 ? -10.579 9.411 1.435 1.00 94.00 71 ALA A O 1
ATOM 535 N N . ALA A 1 72 ? -8.746 8.760 2.545 1.00 93.81 72 ALA A N 1
ATOM 536 C CA . ALA A 1 72 ? -9.495 8.120 3.622 1.00 93.81 72 ALA A CA 1
ATOM 537 C C . ALA A 1 72 ? -10.336 9.115 4.435 1.00 93.81 72 ALA A C 1
ATOM 539 O O . ALA A 1 72 ? -11.429 8.763 4.877 1.00 93.81 72 ALA A O 1
ATOM 540 N N . SER A 1 73 ? -9.856 10.349 4.618 1.00 89.31 73 SER A N 1
ATOM 541 C CA . SER A 1 73 ? -10.600 11.391 5.336 1.00 89.31 73 SER A CA 1
ATOM 542 C C . SER A 1 73 ? -11.741 11.945 4.483 1.00 89.31 73 SER A C 1
ATOM 544 O O . SER A 1 73 ? -12.893 11.909 4.906 1.00 89.31 73 SER A O 1
ATOM 546 N N . ALA A 1 74 ? -11.443 12.358 3.247 1.00 88.19 74 ALA A N 1
ATOM 547 C CA . ALA A 1 74 ? -12.424 12.935 2.331 1.00 88.19 74 ALA A CA 1
ATOM 548 C C . ALA A 1 74 ? -13.587 11.973 2.040 1.00 88.19 74 ALA A C 1
ATOM 550 O O . ALA A 1 74 ? -14.742 12.383 1.944 1.00 88.19 74 ALA A O 1
ATOM 551 N N . TRP A 1 75 ? -13.306 10.674 1.918 1.00 82.44 75 TRP A N 1
ATOM 552 C CA . TRP A 1 75 ? -14.335 9.690 1.578 1.00 82.44 75 TRP A CA 1
ATOM 553 C C . TRP A 1 75 ? -15.112 9.163 2.775 1.00 82.44 75 TRP A C 1
ATOM 555 O O . TRP A 1 75 ? -16.272 8.788 2.608 1.00 82.44 75 TRP A O 1
ATOM 565 N N . ALA A 1 76 ? -14.526 9.183 3.975 1.00 76.00 76 ALA A N 1
ATOM 566 C CA . ALA A 1 76 ? -15.291 8.954 5.196 1.00 76.00 76 ALA A CA 1
ATOM 567 C C . ALA A 1 76 ? -16.387 10.020 5.375 1.00 76.00 76 ALA A C 1
ATOM 569 O O . ALA A 1 76 ? -17.466 9.703 5.864 1.00 76.00 76 ALA A O 1
ATOM 570 N N . GLU A 1 77 ? -16.132 11.258 4.946 1.00 75.56 77 GLU A N 1
ATOM 571 C CA . GLU A 1 77 ? -17.089 12.367 5.036 1.00 75.56 77 GLU A CA 1
ATOM 572 C C . GLU A 1 77 ? -18.181 12.322 3.957 1.00 75.56 77 GLU A C 1
ATOM 574 O O . GLU A 1 77 ? -19.287 12.806 4.181 1.00 75.56 77 GLU A O 1
ATOM 579 N N . ALA A 1 78 ? -17.896 11.734 2.793 1.00 79.62 78 ALA A N 1
ATOM 580 C CA . ALA A 1 78 ? -18.791 11.779 1.638 1.00 79.62 78 ALA A CA 1
ATOM 581 C C . ALA A 1 78 ? -19.874 10.675 1.610 1.00 79.62 78 ALA A C 1
ATOM 583 O O . ALA A 1 78 ? -20.712 10.681 0.711 1.00 79.62 78 ALA A O 1
ATOM 584 N N . GLU A 1 79 ? -19.854 9.714 2.545 1.00 78.12 79 GLU A N 1
ATOM 585 C CA . GLU A 1 79 ? -20.812 8.589 2.645 1.00 78.12 79 GLU A CA 1
ATOM 586 C C . GLU A 1 79 ? -20.994 7.763 1.344 1.00 78.12 79 GLU A C 1
ATOM 588 O O . GLU A 1 79 ? -22.012 7.109 1.130 1.00 78.12 79 GLU A O 1
ATOM 593 N N . LEU A 1 80 ? -19.986 7.736 0.465 1.00 82.06 80 LEU A N 1
ATOM 594 C CA . LEU A 1 80 ? -20.091 7.173 -0.895 1.00 82.06 80 LEU A CA 1
ATOM 595 C C . LEU A 1 80 ? -20.053 5.634 -0.974 1.00 82.06 80 LEU A C 1
ATOM 597 O O . LEU A 1 80 ? -20.005 5.076 -2.069 1.00 82.06 80 LEU A O 1
ATOM 601 N N . GLY A 1 81 ? -20.020 4.927 0.159 1.00 88.12 81 GLY A N 1
ATOM 602 C CA . GLY A 1 81 ? -19.900 3.462 0.181 1.00 88.12 81 GLY A CA 1
ATOM 603 C C . GLY A 1 81 ? -18.585 2.929 -0.410 1.00 88.12 81 GLY A C 1
ATOM 604 O O . GLY A 1 81 ? -18.517 1.770 -0.818 1.00 88.12 81 GLY A O 1
ATOM 605 N N . ILE A 1 82 ? -17.541 3.762 -0.478 1.00 90.88 82 ILE A N 1
ATOM 606 C CA . ILE A 1 82 ? -16.217 3.365 -0.967 1.00 90.88 82 ILE A CA 1
ATOM 607 C C . ILE A 1 82 ? -15.603 2.371 0.024 1.00 90.88 82 ILE A C 1
ATOM 609 O O . ILE A 1 82 ? -15.538 2.632 1.224 1.00 90.88 82 ILE A O 1
ATOM 613 N N . THR A 1 83 ? -15.137 1.230 -0.482 1.00 92.31 83 THR A N 1
ATOM 614 C CA . THR A 1 83 ? -14.552 0.156 0.338 1.00 92.31 83 THR A CA 1
ATOM 615 C C . THR A 1 83 ? -13.030 0.110 0.262 1.00 92.31 83 THR A C 1
ATOM 617 O O . THR A 1 83 ? -12.390 -0.336 1.213 1.00 92.31 83 THR A O 1
ATOM 620 N N . HIS A 1 84 ? -12.439 0.605 -0.830 1.00 94.94 84 HIS A N 1
ATOM 621 C CA . HIS A 1 84 ? -11.001 0.553 -1.087 1.00 94.94 84 HIS A CA 1
ATOM 622 C C . HIS A 1 84 ? -10.478 1.865 -1.678 1.00 94.94 84 HIS A C 1
ATOM 624 O O . HIS A 1 84 ? -11.178 2.556 -2.415 1.00 94.94 84 HIS A O 1
ATOM 630 N N . ILE A 1 85 ? -9.220 2.173 -1.375 1.00 96.00 85 ILE A N 1
ATOM 631 C CA . ILE A 1 85 ? -8.457 3.316 -1.872 1.00 96.00 85 ILE A CA 1
ATOM 632 C C . ILE A 1 85 ? -7.265 2.774 -2.637 1.00 96.00 85 ILE A C 1
ATOM 634 O O . ILE A 1 85 ? -6.517 1.970 -2.093 1.00 96.00 85 ILE A O 1
ATOM 638 N N . GLY A 1 86 ? -7.085 3.201 -3.883 1.00 95.62 86 GLY A N 1
ATOM 639 C CA . GLY A 1 86 ? -5.946 2.815 -4.710 1.00 95.62 86 GLY A CA 1
ATOM 640 C C . GLY A 1 86 ? -4.980 3.972 -4.937 1.00 95.62 86 GLY A C 1
ATOM 641 O O . GLY A 1 86 ? -5.388 5.132 -4.977 1.00 95.62 86 GLY A O 1
ATOM 642 N N . LYS A 1 87 ? -3.708 3.643 -5.138 1.00 95.06 87 LYS A N 1
ATOM 643 C CA . LYS A 1 87 ? -2.703 4.490 -5.778 1.00 95.06 87 LYS A CA 1
ATOM 644 C C . LYS A 1 87 ? -2.272 3.796 -7.060 1.00 95.06 87 LYS A C 1
ATOM 646 O O . LYS A 1 87 ? -2.048 2.588 -7.059 1.00 95.06 87 LYS A O 1
ATOM 651 N N . MET A 1 88 ? -2.169 4.557 -8.142 1.00 94.69 88 MET A N 1
ATOM 652 C CA . MET A 1 88 ? -1.714 4.060 -9.433 1.00 94.69 88 MET A CA 1
ATOM 653 C C . MET A 1 88 ? -0.760 5.067 -10.064 1.00 94.69 88 MET A C 1
ATOM 655 O O . MET A 1 88 ? -1.055 6.264 -10.053 1.00 94.69 88 MET A O 1
ATOM 659 N N . ASP A 1 89 ? 0.346 4.588 -10.618 1.00 92.25 89 ASP A N 1
ATOM 660 C CA . ASP A 1 89 ? 1.225 5.415 -11.436 1.00 92.25 89 ASP A CA 1
ATOM 661 C C . ASP A 1 89 ? 0.562 5.692 -12.792 1.00 92.25 89 ASP A C 1
ATOM 663 O O . ASP A 1 89 ? -0.270 4.924 -13.282 1.00 92.25 89 ASP A O 1
ATOM 667 N N . THR A 1 90 ? 0.885 6.826 -13.412 1.00 92.00 90 THR A N 1
ATOM 668 C CA . THR A 1 90 ? 0.266 7.231 -14.688 1.00 92.00 90 THR A CA 1
ATOM 669 C C . THR A 1 90 ? 0.719 6.382 -15.875 1.00 92.00 90 THR A C 1
ATOM 671 O O . THR A 1 90 ? 0.111 6.450 -16.939 1.00 92.00 90 THR A O 1
ATOM 674 N N . ASP A 1 91 ? 1.781 5.602 -15.696 1.00 88.56 91 ASP A N 1
ATOM 675 C CA . ASP A 1 91 ? 2.356 4.651 -16.646 1.00 88.56 91 ASP A CA 1
ATOM 676 C C . ASP A 1 91 ? 1.994 3.187 -16.316 1.00 88.56 91 ASP A C 1
ATOM 678 O O . ASP A 1 91 ? 2.550 2.257 -16.902 1.00 88.56 91 ASP A O 1
ATOM 682 N N . ALA A 1 92 ? 1.038 2.973 -15.406 1.00 90.19 92 ALA A N 1
ATOM 683 C CA . ALA A 1 92 ? 0.459 1.669 -15.109 1.00 90.19 92 ALA A CA 1
ATOM 684 C C . ALA A 1 92 ? -0.824 1.424 -15.910 1.00 90.19 92 ALA A C 1
ATOM 686 O O . ALA A 1 92 ? -1.623 2.336 -16.144 1.00 90.19 92 ALA A O 1
ATOM 687 N N . TYR A 1 93 ? -1.083 0.161 -16.239 1.00 91.88 93 TYR A N 1
ATOM 688 C CA . TYR A 1 93 ? -2.392 -0.296 -16.691 1.00 91.88 93 TYR A CA 1
ATOM 689 C C . TYR A 1 93 ? -2.964 -1.327 -15.716 1.00 91.88 93 TYR A C 1
ATOM 691 O O . TYR A 1 93 ? -2.272 -2.239 -15.259 1.00 91.88 93 TYR A O 1
ATOM 699 N N . LEU A 1 94 ? -4.253 -1.175 -15.419 1.00 92.62 94 LEU A N 1
ATOM 700 C CA . LEU A 1 94 ? -4.989 -1.978 -14.455 1.00 92.62 94 LEU A CA 1
ATOM 701 C C . LEU A 1 94 ? -6.186 -2.638 -15.138 1.00 92.62 94 LEU A C 1
ATOM 703 O O . LEU A 1 94 ? -7.072 -1.955 -15.655 1.00 92.62 94 LEU A O 1
ATOM 707 N N . ASP A 1 95 ? -6.240 -3.966 -15.098 1.00 93.06 95 ASP A N 1
ATOM 708 C CA . ASP A 1 95 ? -7.397 -4.725 -15.559 1.00 93.06 95 ASP A CA 1
ATOM 709 C C . ASP A 1 95 ? -8.510 -4.681 -14.504 1.00 93.06 95 ASP A C 1
ATOM 711 O O . ASP A 1 95 ? -8.543 -5.444 -13.533 1.00 93.06 95 ASP A O 1
ATOM 715 N N . VAL A 1 96 ? -9.451 -3.763 -14.711 1.00 92.56 96 VAL A N 1
ATOM 716 C CA . VAL A 1 96 ? -10.612 -3.570 -13.834 1.00 92.56 96 VAL A CA 1
ATOM 717 C C . VAL A 1 96 ? -11.540 -4.795 -13.828 1.00 92.56 96 VAL A C 1
ATOM 719 O O . VAL A 1 96 ? -12.198 -5.058 -12.819 1.00 92.56 96 VAL A O 1
ATOM 722 N N . GLY A 1 97 ? -11.566 -5.574 -14.917 1.00 93.06 97 GLY A N 1
ATOM 723 C CA . GLY A 1 97 ? -12.353 -6.802 -15.031 1.00 93.06 97 GLY A CA 1
ATOM 724 C C . GLY A 1 97 ? -11.848 -7.921 -14.122 1.00 93.06 97 GLY A C 1
ATOM 725 O O . GLY A 1 97 ? -12.641 -8.754 -13.694 1.00 93.06 97 GLY A O 1
ATOM 726 N N . ILE A 1 98 ? -10.559 -7.902 -13.776 1.00 91.31 98 ILE A N 1
ATOM 727 C CA . ILE A 1 98 ? -9.957 -8.796 -12.779 1.00 91.31 98 ILE A CA 1
ATOM 728 C C . ILE A 1 98 ? -10.035 -8.171 -11.384 1.00 91.31 98 ILE A C 1
ATOM 730 O O . ILE A 1 98 ? -10.393 -8.851 -10.423 1.00 91.31 98 ILE A O 1
ATOM 734 N N . LEU A 1 99 ? -9.754 -6.869 -11.259 1.00 91.00 99 LEU A N 1
ATOM 735 C CA . LEU A 1 99 ? -9.718 -6.200 -9.960 1.00 91.00 99 LEU A CA 1
ATOM 736 C C . LEU A 1 99 ? -11.070 -6.243 -9.231 1.00 91.00 99 LEU A C 1
ATOM 738 O O . LEU A 1 99 ? -11.109 -6.615 -8.061 1.00 91.00 99 LEU A O 1
ATOM 742 N N . ILE A 1 100 ? -12.174 -5.861 -9.883 1.00 91.31 100 ILE A N 1
ATOM 743 C CA . ILE A 1 100 ? -13.478 -5.734 -9.205 1.00 91.31 100 ILE A CA 1
ATOM 744 C C . ILE A 1 100 ? -13.963 -7.079 -8.626 1.00 91.31 100 ILE A C 1
ATOM 746 O O . ILE A 1 100 ? -14.335 -7.115 -7.447 1.00 91.31 100 ILE A O 1
ATOM 750 N N . PRO A 1 101 ? -13.943 -8.201 -9.375 1.00 90.50 101 PRO A N 1
ATOM 751 C CA . PRO A 1 101 ? -14.282 -9.503 -8.808 1.00 90.50 101 PRO A CA 1
ATOM 752 C C . PRO A 1 101 ? -13.367 -9.900 -7.648 1.00 90.50 101 PRO A C 1
ATOM 754 O O . PRO A 1 101 ? -13.855 -10.404 -6.640 1.00 90.50 101 PRO A O 1
ATOM 757 N N . THR A 1 102 ? -12.066 -9.607 -7.734 1.00 89.62 102 THR A N 1
ATOM 758 C CA . THR A 1 102 ? -11.129 -9.862 -6.632 1.00 89.62 102 THR A CA 1
ATOM 759 C C . THR A 1 102 ? -11.521 -9.084 -5.375 1.00 89.62 102 THR A C 1
ATOM 761 O O . THR A 1 102 ? -11.647 -9.677 -4.308 1.00 89.62 102 THR A O 1
ATOM 764 N N . LEU A 1 103 ? -11.804 -7.782 -5.487 1.00 88.50 103 LEU A N 1
ATOM 765 C CA . LEU A 1 103 ? -12.198 -6.951 -4.339 1.00 88.50 103 LEU A CA 1
ATOM 766 C C . LEU A 1 103 ? -13.505 -7.410 -3.678 1.00 88.50 103 LEU A C 1
ATOM 768 O O . LEU A 1 103 ? -13.669 -7.271 -2.469 1.00 88.50 103 LEU A O 1
ATOM 772 N N . THR A 1 104 ? -14.439 -7.958 -4.456 1.00 85.12 104 THR A N 1
ATOM 773 C CA . THR A 1 104 ? -15.728 -8.446 -3.936 1.00 85.12 104 THR A CA 1
ATOM 774 C C . THR A 1 104 ? -15.651 -9.869 -3.375 1.00 85.12 104 THR A C 1
ATOM 776 O O . THR A 1 104 ? -16.428 -10.215 -2.487 1.00 85.12 104 THR A O 1
ATOM 779 N N . GLY A 1 105 ? -14.699 -10.685 -3.841 1.00 80.94 105 GLY A N 1
ATOM 780 C CA . GLY A 1 105 ? -14.492 -12.061 -3.383 1.00 80.94 105 GLY A CA 1
ATOM 781 C C . GLY A 1 105 ? -13.758 -12.198 -2.044 1.00 80.94 105 GLY A C 1
ATOM 782 O O . GLY A 1 105 ? -13.920 -13.213 -1.371 1.00 80.94 105 GLY A O 1
ATOM 783 N N . PHE A 1 106 ? -12.990 -11.188 -1.625 1.00 71.31 106 PHE A N 1
ATOM 784 C CA . PHE A 1 106 ? -12.155 -11.241 -0.412 1.00 71.31 106 PHE A CA 1
ATOM 785 C C . PHE A 1 106 ? -12.907 -10.999 0.913 1.00 71.31 106 PHE A C 1
ATOM 787 O O . PHE A 1 106 ? -12.301 -11.016 1.980 1.00 71.31 106 PHE A O 1
ATOM 794 N N . ALA A 1 107 ? -14.232 -10.825 0.890 1.00 58.81 107 ALA A N 1
ATOM 795 C CA . ALA A 1 107 ? -15.029 -10.401 2.049 1.00 58.81 107 ALA A CA 1
ATOM 796 C C . ALA A 1 107 ? -15.196 -11.438 3.193 1.00 58.81 107 ALA A C 1
ATOM 798 O O . ALA A 1 107 ? -16.042 -11.247 4.067 1.00 58.81 107 ALA A O 1
ATOM 799 N N . ALA A 1 108 ? -14.431 -12.532 3.233 1.00 60.41 108 ALA A N 1
ATOM 800 C CA . ALA A 1 108 ? -14.612 -13.600 4.217 1.00 60.41 108 ALA A CA 1
ATOM 801 C C . ALA A 1 108 ? -13.466 -13.654 5.245 1.00 60.41 108 ALA A C 1
ATOM 803 O O . ALA A 1 108 ? -12.551 -14.458 5.123 1.00 60.41 108 ALA A O 1
ATOM 804 N N . GLY A 1 109 ? -13.551 -12.838 6.302 1.00 83.88 109 GLY A N 1
ATOM 805 C CA . GLY A 1 109 ? -12.835 -13.090 7.566 1.00 83.88 109 GLY A CA 1
ATOM 806 C C . GLY A 1 109 ? -11.867 -12.008 8.044 1.00 83.88 109 GLY A C 1
ATOM 807 O O . GLY A 1 109 ? -11.651 -11.917 9.251 1.00 83.88 109 GLY A O 1
ATOM 808 N N . CYS A 1 110 ? -11.352 -11.152 7.156 1.00 91.56 110 CYS A N 1
ATOM 809 C CA . CYS A 1 110 ? -10.519 -10.012 7.538 1.00 91.56 110 CYS A CA 1
ATOM 810 C C . CYS A 1 110 ? -11.015 -8.704 6.892 1.00 91.56 110 CYS A C 1
ATOM 812 O O . CYS A 1 110 ? -11.106 -8.639 5.668 1.00 91.56 110 CYS A O 1
ATOM 814 N N . PRO A 1 111 ? -11.347 -7.654 7.671 1.00 93.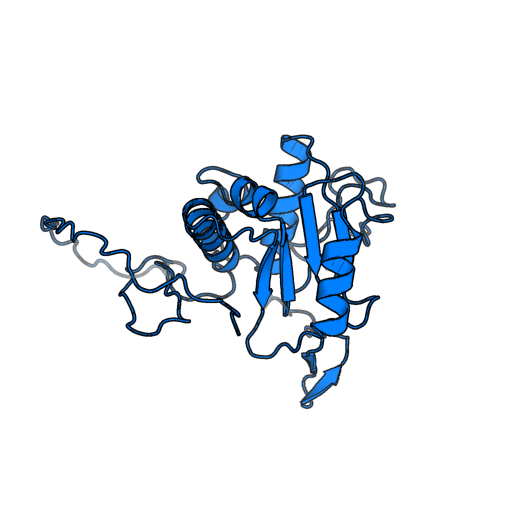12 111 PRO A N 1
ATOM 815 C CA . PRO A 1 111 ? -11.854 -6.396 7.117 1.00 93.12 111 PRO A CA 1
ATOM 816 C C . PRO A 1 111 ? -10.766 -5.539 6.455 1.00 93.12 111 PRO A C 1
ATOM 818 O O . PRO A 1 111 ? -11.089 -4.631 5.689 1.00 93.12 111 PRO A O 1
ATOM 821 N N . ASN A 1 112 ? -9.492 -5.806 6.751 1.00 96.19 112 ASN A N 1
ATOM 822 C CA . ASN A 1 112 ? -8.377 -5.025 6.239 1.00 96.19 112 ASN A CA 1
ATOM 823 C C . ASN A 1 112 ? -7.745 -5.733 5.049 1.00 96.19 112 ASN A C 1
ATOM 825 O O . ASN A 1 112 ? -7.299 -6.871 5.171 1.00 96.19 112 ASN A O 1
ATOM 829 N N . ALA A 1 113 ? -7.656 -5.040 3.922 1.00 96.00 113 ALA A N 1
ATOM 830 C CA . ALA A 1 113 ? -7.050 -5.566 2.707 1.00 96.00 113 ALA A CA 1
ATOM 831 C C . ALA A 1 113 ? -5.893 -4.675 2.269 1.00 96.00 113 ALA A C 1
ATOM 833 O O . ALA A 1 113 ? -6.071 -3.462 2.152 1.00 96.00 113 ALA A O 1
ATOM 834 N N . PHE A 1 114 ? -4.743 -5.281 1.976 1.00 97.44 114 PHE A N 1
ATOM 835 C CA . PHE A 1 114 ? -3.615 -4.645 1.308 1.00 97.44 114 PHE A CA 1
ATOM 836 C C . PHE A 1 114 ? -3.310 -5.428 0.036 1.00 97.44 114 PHE A C 1
ATOM 838 O O . PHE A 1 114 ? -2.972 -6.610 0.098 1.00 97.44 114 PHE A O 1
ATOM 845 N N . GLY A 1 115 ? -3.451 -4.795 -1.125 1.00 95.88 115 GLY A N 1
ATOM 846 C CA . GLY A 1 115 ? -3.319 -5.498 -2.396 1.00 95.88 115 GLY A CA 1
ATOM 847 C C . GLY A 1 115 ? -2.529 -4.738 -3.438 1.00 95.88 115 GLY A C 1
ATOM 848 O O . GLY A 1 115 ? -2.435 -3.517 -3.400 1.00 95.88 115 GLY A O 1
ATOM 849 N N . GLY A 1 116 ? -1.950 -5.478 -4.372 1.00 95.50 116 GLY A N 1
ATOM 850 C CA . GLY A 1 116 ? -1.023 -4.971 -5.378 1.00 95.50 116 GLY A CA 1
ATOM 851 C C . GLY A 1 116 ? -0.134 -6.104 -5.869 1.00 95.50 116 GLY A C 1
ATOM 852 O O . GLY A 1 116 ? -0.494 -7.273 -5.757 1.00 95.50 116 GLY A O 1
ATOM 853 N N . ARG A 1 117 ? 1.047 -5.791 -6.397 1.00 93.50 117 ARG A N 1
ATOM 854 C CA . ARG A 1 117 ? 2.056 -6.821 -6.668 1.00 93.50 117 ARG A CA 1
ATOM 855 C C . ARG A 1 117 ? 2.877 -7.077 -5.410 1.00 93.50 117 ARG A C 1
ATOM 857 O O . ARG A 1 117 ? 3.727 -6.258 -5.072 1.00 93.50 117 ARG A O 1
ATOM 864 N N . SER A 1 118 ? 2.699 -8.220 -4.755 1.00 94.06 118 SER A N 1
ATOM 865 C CA . SER A 1 118 ? 3.510 -8.540 -3.574 1.00 94.06 118 SER A CA 1
ATOM 866 C C . SER A 1 118 ? 4.989 -8.709 -3.942 1.00 94.06 118 SER A C 1
ATOM 868 O O . SER A 1 118 ? 5.339 -9.347 -4.941 1.00 94.06 118 SER A O 1
ATOM 870 N N . TRP A 1 119 ? 5.876 -8.114 -3.145 1.00 94.44 119 TRP A N 1
ATOM 871 C CA . TRP A 1 119 ? 7.309 -8.094 -3.415 1.00 94.44 119 TRP A CA 1
ATOM 872 C C . TRP A 1 119 ? 8.156 -8.020 -2.141 1.00 94.44 119 TRP A C 1
ATOM 874 O O . TRP A 1 119 ? 7.710 -7.600 -1.075 1.00 94.44 119 TRP A O 1
ATOM 884 N N . THR A 1 120 ? 9.420 -8.417 -2.283 1.00 94.06 120 THR A N 1
ATOM 885 C CA . THR A 1 120 ? 10.481 -8.219 -1.295 1.00 94.06 120 THR A CA 1
ATOM 886 C C . THR A 1 120 ? 11.748 -7.814 -2.037 1.00 94.06 120 THR A C 1
ATOM 888 O O . THR A 1 120 ? 12.114 -8.434 -3.035 1.00 94.06 120 THR A O 1
ATOM 891 N N . CYS A 1 121 ? 12.436 -6.777 -1.567 1.00 92.31 121 CYS A N 1
ATOM 892 C CA . CYS A 1 121 ? 13.796 -6.503 -2.017 1.00 92.31 121 CYS A CA 1
ATOM 893 C C . CYS A 1 121 ? 14.792 -7.267 -1.136 1.00 92.31 121 CYS A C 1
ATOM 895 O O . CYS A 1 121 ? 14.525 -7.527 0.033 1.00 92.31 121 CYS A O 1
ATOM 897 N N . GLU A 1 122 ? 15.916 -7.693 -1.712 1.00 83.44 122 GLU A N 1
ATOM 898 C CA . GLU A 1 122 ? 16.869 -8.574 -1.017 1.00 83.44 122 GLU A CA 1
ATOM 899 C C . GLU A 1 122 ? 17.951 -7.809 -0.246 1.00 83.44 122 GLU A C 1
ATOM 901 O O . GLU A 1 122 ? 18.619 -8.378 0.618 1.00 83.44 122 GLU A O 1
ATOM 906 N N . LYS A 1 123 ? 18.189 -6.540 -0.601 1.00 87.44 123 LYS A N 1
ATOM 907 C CA . LYS A 1 123 ? 19.314 -5.742 -0.101 1.00 87.44 123 LYS A CA 1
ATOM 908 C C . LYS A 1 123 ? 18.943 -4.269 -0.019 1.00 87.44 123 LYS A C 1
ATOM 910 O O . LYS A 1 123 ? 18.440 -3.711 -0.988 1.00 87.44 123 LYS A O 1
ATOM 915 N N . GLY A 1 124 ? 19.281 -3.639 1.101 1.00 88.06 124 GLY A N 1
ATOM 916 C CA . GLY A 1 124 ? 19.115 -2.204 1.321 1.00 88.06 124 GLY A CA 1
ATOM 917 C C . GLY A 1 124 ? 18.601 -1.906 2.723 1.00 88.06 124 GLY A C 1
ATOM 918 O O . GLY A 1 124 ? 17.953 -2.744 3.343 1.00 88.06 124 GLY A O 1
ATOM 919 N N . ALA A 1 125 ? 18.870 -0.698 3.218 1.00 89.50 125 ALA A N 1
ATOM 920 C CA . ALA A 1 125 ? 18.448 -0.273 4.557 1.00 89.50 125 ALA A CA 1
ATOM 921 C C . ALA A 1 125 ? 16.916 -0.206 4.726 1.00 89.50 125 ALA A C 1
ATOM 923 O O . ALA A 1 125 ? 16.416 -0.213 5.846 1.00 89.50 125 ALA A O 1
ATOM 924 N N . PHE A 1 126 ? 16.177 -0.142 3.615 1.00 91.62 126 PHE A N 1
ATOM 925 C CA . PHE A 1 126 ? 14.715 -0.047 3.590 1.00 91.62 126 PHE A CA 1
ATOM 926 C C . PHE A 1 126 ? 14.034 -1.358 3.197 1.00 91.62 126 PHE A C 1
ATOM 928 O O . PHE A 1 126 ? 12.815 -1.386 3.066 1.00 91.62 126 PHE A O 1
ATOM 935 N N . CYS A 1 127 ? 14.809 -2.417 2.962 1.00 95.25 127 CYS A N 1
ATOM 936 C CA . CYS A 1 127 ? 14.272 -3.706 2.560 1.00 95.25 127 CYS A CA 1
ATOM 937 C C . CYS A 1 127 ? 13.824 -4.529 3.762 1.00 95.25 127 CYS A C 1
ATOM 939 O O . CYS A 1 127 ? 14.374 -4.367 4.856 1.00 95.25 127 CYS A O 1
ATOM 941 N N . PRO A 1 128 ? 12.872 -5.454 3.560 1.00 96.19 128 PRO A N 1
ATOM 942 C CA . PRO A 1 128 ? 12.651 -6.518 4.519 1.00 96.19 128 PRO A CA 1
ATOM 943 C C . PRO A 1 128 ? 13.943 -7.287 4.823 1.00 96.19 128 PRO A C 1
ATOM 945 O O . PRO A 1 128 ? 14.855 -7.309 3.986 1.00 96.19 128 PRO A O 1
ATOM 948 N N . PRO A 1 129 ? 14.033 -7.950 5.991 1.00 95.69 129 PRO A N 1
ATOM 949 C CA . PRO A 1 129 ? 15.132 -8.863 6.265 1.00 95.69 129 PRO A CA 1
ATOM 950 C C . PRO A 1 129 ? 15.333 -9.880 5.132 1.00 95.69 129 PRO A C 1
ATOM 952 O O . PRO A 1 129 ? 14.391 -10.333 4.474 1.00 95.69 129 PRO A O 1
ATOM 955 N N . ALA A 1 130 ? 16.589 -10.251 4.889 1.00 94.38 130 ALA A N 1
ATOM 956 C CA . ALA A 1 130 ? 16.910 -11.197 3.830 1.00 94.38 130 ALA A CA 1
ATOM 957 C C . ALA A 1 130 ? 16.198 -12.542 4.067 1.00 94.38 130 ALA A C 1
ATOM 959 O O . ALA A 1 130 ? 16.257 -13.113 5.154 1.00 94.38 130 ALA A O 1
ATOM 960 N N . GLY A 1 131 ? 15.547 -13.066 3.025 1.00 94.38 131 GLY A N 1
ATOM 961 C CA . GLY A 1 131 ? 14.866 -14.362 3.079 1.00 94.38 131 GLY A CA 1
ATOM 962 C C . GLY A 1 131 ? 13.427 -14.336 3.603 1.00 94.38 131 GLY A C 1
ATOM 963 O O . GLY A 1 131 ? 12.855 -15.409 3.784 1.00 94.38 131 GLY A O 1
ATOM 964 N N . CYS A 1 132 ? 12.811 -13.164 3.808 1.00 95.62 132 CYS A N 1
ATOM 965 C CA . CYS A 1 132 ? 11.400 -13.097 4.211 1.00 95.62 132 CYS A CA 1
ATOM 966 C C . CYS A 1 132 ? 10.439 -13.716 3.194 1.00 95.62 132 CYS A C 1
ATOM 968 O O . CYS A 1 132 ? 9.502 -14.417 3.580 1.00 95.62 132 CYS A O 1
ATOM 970 N N . GLY A 1 133 ? 10.710 -13.526 1.901 1.00 94.44 133 GLY A N 1
ATOM 971 C CA . GLY A 1 133 ? 9.830 -13.998 0.838 1.00 94.44 133 GLY A CA 1
ATOM 972 C C . GLY A 1 133 ? 8.510 -13.225 0.803 1.00 94.44 133 GLY A C 1
ATOM 973 O O . GLY A 1 133 ? 8.452 -12.059 1.182 1.00 94.44 133 GLY A O 1
ATOM 974 N N . LEU A 1 134 ? 7.464 -13.881 0.303 1.00 95.50 134 LEU A N 1
ATOM 975 C CA . LEU A 1 134 ? 6.106 -13.340 0.256 1.00 95.50 134 LEU A CA 1
ATOM 976 C C . LEU A 1 134 ? 5.276 -13.855 1.444 1.00 95.50 134 LEU A C 1
ATOM 978 O O . LEU A 1 134 ? 5.626 -14.905 2.005 1.00 95.50 134 LEU A O 1
ATOM 982 N N . PRO A 1 135 ? 4.172 -13.168 1.788 1.00 95.56 135 PRO A N 1
ATOM 983 C CA . PRO A 1 135 ? 3.210 -13.661 2.763 1.00 95.56 135 PRO A CA 1
ATOM 984 C C . PRO A 1 135 ? 2.685 -15.065 2.417 1.00 95.56 135 PRO A C 1
ATOM 986 O O . PRO A 1 135 ? 2.644 -15.474 1.252 1.00 95.56 135 PRO A O 1
ATOM 989 N N . VAL A 1 136 ? 2.310 -15.835 3.436 1.00 94.81 136 VAL A N 1
ATOM 990 C CA . VAL A 1 136 ? 1.778 -17.194 3.297 1.00 94.81 136 VAL A CA 1
ATOM 991 C C . VAL A 1 136 ? 0.260 -17.138 3.204 1.00 94.81 136 VAL A C 1
ATOM 993 O O . VAL A 1 136 ? -0.411 -16.771 4.162 1.00 94.81 136 VAL A O 1
ATOM 996 N N . GLY A 1 137 ? -0.282 -17.587 2.071 1.00 92.06 137 GLY A N 1
ATOM 997 C CA . GLY A 1 137 ? -1.720 -17.504 1.830 1.00 92.06 137 GLY A CA 1
ATOM 998 C C . GLY A 1 137 ? -2.136 -16.048 1.651 1.00 92.06 137 GLY A C 1
ATOM 999 O O . GLY A 1 137 ? -1.514 -15.333 0.870 1.00 92.06 137 GLY A O 1
ATOM 1000 N N . ASP A 1 138 ? -3.172 -15.636 2.370 1.00 92.06 138 ASP A N 1
ATOM 1001 C CA . ASP A 1 138 ? -3.681 -14.270 2.402 1.00 92.06 138 ASP A CA 1
ATOM 1002 C C . ASP A 1 138 ? -3.302 -13.513 3.682 1.00 92.06 138 ASP A C 1
ATOM 1004 O O . ASP A 1 138 ? -3.684 -12.365 3.813 1.00 92.06 138 ASP A O 1
ATOM 1008 N N . ASP A 1 139 ? -2.538 -14.074 4.619 1.00 95.38 139 ASP A N 1
ATOM 1009 C CA . ASP A 1 139 ? -2.166 -13.361 5.850 1.00 95.38 139 ASP A CA 1
ATOM 1010 C C . ASP A 1 139 ? -0.869 -12.559 5.658 1.00 95.38 139 ASP A C 1
ATOM 1012 O O . ASP A 1 139 ? 0.225 -13.124 5.599 1.00 95.38 139 ASP A O 1
ATOM 1016 N N . PHE A 1 140 ? -0.979 -11.226 5.602 1.00 96.81 140 PHE A N 1
ATOM 1017 C CA . PHE A 1 140 ? 0.154 -10.311 5.416 1.00 96.81 140 PHE A CA 1
ATOM 1018 C C . PHE A 1 140 ? 1.200 -10.366 6.543 1.00 96.81 140 PHE A C 1
ATOM 1020 O O . PHE A 1 140 ? 2.331 -9.915 6.343 1.00 96.81 140 PHE A O 1
ATOM 1027 N N . LEU A 1 141 ? 0.855 -10.901 7.718 1.00 97.25 141 LEU A N 1
ATOM 1028 C CA . LEU A 1 141 ? 1.771 -11.078 8.848 1.00 97.25 141 LEU A CA 1
ATOM 1029 C C . LEU A 1 141 ? 2.395 -12.482 8.902 1.00 97.25 141 LEU A C 1
ATOM 1031 O O . LEU A 1 141 ? 3.314 -12.711 9.691 1.00 97.25 141 LEU A O 1
ATOM 1035 N N . ALA A 1 142 ? 1.945 -13.419 8.064 1.00 97.06 142 ALA A N 1
ATOM 1036 C CA . ALA A 1 142 ? 2.451 -14.785 8.047 1.00 97.06 142 ALA A CA 1
ATOM 1037 C C . ALA A 1 142 ? 3.565 -14.962 7.007 1.00 97.06 142 ALA A C 1
ATOM 1039 O O . ALA A 1 142 ? 3.337 -14.846 5.807 1.00 97.06 142 ALA A O 1
ATOM 1040 N N . TYR A 1 143 ? 4.767 -15.339 7.448 1.00 97.12 143 TYR A N 1
ATOM 1041 C CA . TYR A 1 143 ? 5.920 -15.590 6.573 1.00 97.12 143 TYR A CA 1
ATOM 1042 C C . TYR A 1 143 ? 6.504 -16.984 6.818 1.00 97.12 143 TYR A C 1
ATOM 1044 O O . TYR A 1 143 ? 6.441 -17.521 7.922 1.00 97.12 143 TYR A O 1
ATOM 1052 N N . LYS A 1 144 ? 7.113 -17.585 5.784 1.00 96.94 144 LYS A N 1
ATOM 1053 C CA . LYS A 1 144 ? 7.832 -18.872 5.929 1.00 96.94 144 LYS A CA 1
ATOM 1054 C C . LYS A 1 144 ? 9.137 -18.732 6.712 1.00 96.94 144 LYS A C 1
ATOM 1056 O O . LYS A 1 144 ? 9.626 -19.713 7.273 1.00 96.94 144 LYS A O 1
ATOM 1061 N N . SER A 1 145 ? 9.732 -17.541 6.685 1.00 96.00 145 SER A N 1
ATOM 1062 C CA . SER A 1 145 ? 10.936 -17.230 7.451 1.00 96.00 145 SER A CA 1
ATOM 1063 C C . SER A 1 145 ? 10.663 -17.327 8.953 1.00 96.00 145 SER A C 1
ATOM 1065 O O . SER A 1 145 ? 9.563 -17.049 9.417 1.00 96.00 145 SER A O 1
ATOM 1067 N N . LYS A 1 146 ? 11.688 -17.707 9.721 1.00 94.00 146 LYS A N 1
ATOM 1068 C CA . LYS A 1 146 ? 11.633 -17.722 11.192 1.00 94.00 146 LYS A CA 1
ATOM 1069 C C . LYS A 1 146 ? 11.966 -16.366 11.817 1.00 94.00 146 LYS A C 1
ATOM 1071 O O . LYS A 1 146 ? 11.922 -16.247 13.038 1.00 94.00 146 LYS A O 1
ATOM 1076 N N . ASP A 1 147 ? 12.357 -15.384 11.009 1.00 94.62 147 ASP A N 1
ATOM 1077 C CA . ASP A 1 147 ? 12.655 -14.040 11.489 1.00 94.62 147 ASP A CA 1
ATOM 1078 C C . ASP A 1 147 ? 11.343 -13.320 11.873 1.00 94.62 147 ASP A C 1
ATOM 1080 O O . ASP A 1 147 ? 10.498 -13.091 11.003 1.00 94.62 147 ASP A O 1
ATOM 1084 N N . PRO A 1 148 ? 11.147 -12.950 13.156 1.00 92.88 148 PRO A N 1
ATOM 1085 C CA . PRO A 1 148 ? 9.944 -12.251 13.617 1.00 92.88 148 PRO A CA 1
ATOM 1086 C C . PRO A 1 148 ? 9.860 -10.796 13.124 1.00 92.88 148 PRO A C 1
ATOM 1088 O O . PRO A 1 148 ? 8.899 -10.088 13.428 1.00 92.88 148 PRO A O 1
ATOM 1091 N N . GLY A 1 149 ? 10.891 -10.311 12.433 1.00 95.06 149 GLY A N 1
ATOM 1092 C CA . GLY A 1 149 ? 10.934 -9.027 11.751 1.00 95.06 149 GLY A CA 1
ATOM 1093 C C . GLY A 1 149 ? 10.548 -9.110 10.279 1.00 95.06 149 GLY A C 1
ATOM 1094 O O . GLY A 1 149 ? 10.738 -8.120 9.581 1.00 95.06 149 GLY A O 1
ATOM 1095 N N . CYS A 1 150 ? 10.056 -10.250 9.786 1.00 97.06 150 CYS A N 1
ATOM 1096 C CA . CYS A 1 150 ? 9.720 -10.372 8.377 1.00 97.06 150 CYS A CA 1
ATOM 1097 C C . CYS A 1 150 ? 8.471 -9.607 7.967 1.00 97.06 150 CYS A C 1
ATOM 1099 O O . CYS A 1 150 ? 7.441 -9.655 8.630 1.00 97.06 150 CYS A O 1
ATOM 1101 N N . TRP A 1 151 ? 8.594 -8.931 6.830 1.00 97.38 151 TRP A N 1
ATOM 1102 C CA . TRP A 1 151 ? 7.527 -8.192 6.180 1.00 97.38 151 TRP A CA 1
ATOM 1103 C C . TRP A 1 151 ? 7.737 -8.209 4.662 1.00 97.38 151 TRP A C 1
ATOM 1105 O O . TRP A 1 151 ? 8.742 -8.709 4.154 1.00 97.38 151 TRP A O 1
ATOM 1115 N N . SER A 1 152 ? 6.773 -7.678 3.927 1.00 97.44 152 SER A N 1
ATOM 1116 C CA . SER A 1 152 ? 6.819 -7.500 2.478 1.00 97.44 152 SER A CA 1
ATOM 1117 C C . SER A 1 152 ? 6.080 -6.219 2.116 1.00 97.44 152 SER A C 1
ATOM 1119 O O . SER A 1 152 ? 5.519 -5.544 2.978 1.00 97.44 152 SER A O 1
ATOM 1121 N N . TYR A 1 153 ? 6.084 -5.846 0.847 1.00 97.44 153 TYR A N 1
ATOM 1122 C CA . TYR A 1 153 ? 5.354 -4.674 0.387 1.00 97.44 153 TYR A CA 1
ATOM 1123 C C . TYR A 1 153 ? 4.666 -4.944 -0.942 1.00 97.44 153 TYR A C 1
ATOM 1125 O O . TYR A 1 153 ? 4.979 -5.915 -1.633 1.00 97.44 153 TYR A O 1
ATOM 1133 N N . MET A 1 154 ? 3.725 -4.076 -1.298 1.00 96.31 154 MET A N 1
ATOM 1134 C CA . MET A 1 154 ? 3.170 -4.051 -2.644 1.00 96.31 154 MET A CA 1
ATOM 1135 C C . MET A 1 154 ? 4.059 -3.149 -3.488 1.00 96.31 154 MET A C 1
ATOM 1137 O O . MET A 1 154 ? 4.209 -1.973 -3.173 1.00 96.31 154 MET A O 1
ATOM 1141 N N . GLN A 1 155 ? 4.715 -3.722 -4.493 1.00 91.00 155 GLN A N 1
ATOM 1142 C CA . GLN A 1 155 ? 5.516 -2.970 -5.450 1.00 91.00 155 GLN A CA 1
ATOM 1143 C C . GLN A 1 155 ? 4.632 -1.947 -6.171 1.00 91.00 155 GLN A C 1
ATOM 1145 O O . GLN A 1 155 ? 3.440 -2.196 -6.365 1.00 91.00 155 GLN A O 1
ATOM 1150 N N . GLY A 1 156 ? 5.249 -0.830 -6.551 1.00 80.00 156 GLY A N 1
ATOM 1151 C CA . GLY A 1 156 ? 4.629 0.333 -7.161 1.00 80.00 156 GLY A CA 1
ATOM 1152 C C . GLY A 1 156 ? 3.897 0.037 -8.461 1.00 80.00 156 GLY A C 1
ATOM 1153 O O . GLY A 1 156 ? 3.687 -1.109 -8.865 1.00 80.00 156 GLY A O 1
ATOM 1154 N N . GLY A 1 157 ? 3.444 1.097 -9.115 1.00 89.38 157 GLY A N 1
ATOM 1155 C CA . GLY A 1 157 ? 2.578 0.987 -10.268 1.00 89.38 157 GLY A CA 1
ATOM 1156 C C . GLY A 1 157 ? 1.101 0.909 -9.929 1.00 89.38 157 GLY A C 1
ATOM 1157 O O . GLY A 1 157 ? 0.338 1.769 -10.354 1.00 89.38 157 GLY A O 1
ATOM 1158 N N . PHE A 1 158 ? 0.692 -0.062 -9.111 1.00 94.75 158 PHE A N 1
ATOM 1159 C CA . PHE A 1 158 ? -0.640 -0.077 -8.506 1.00 94.75 158 PHE A CA 1
ATOM 1160 C C . PHE A 1 158 ? -0.665 -0.841 -7.185 1.00 94.75 158 PHE A C 1
ATOM 1162 O O . PHE A 1 158 ? -0.251 -2.000 -7.110 1.00 94.75 158 PHE A O 1
ATOM 1169 N N . TYR A 1 159 ? -1.256 -0.224 -6.167 1.00 96.62 159 TYR A N 1
ATOM 1170 C CA . TYR A 1 159 ? -1.665 -0.917 -4.953 1.00 96.62 159 TYR A CA 1
ATOM 1171 C C . TYR A 1 159 ? -2.839 -0.212 -4.284 1.00 96.62 159 TYR A C 1
ATOM 1173 O O . TYR A 1 159 ? -3.134 0.953 -4.552 1.00 96.62 159 TYR A O 1
ATOM 1181 N N . PHE A 1 160 ? -3.528 -0.928 -3.406 1.00 97.25 160 PHE A N 1
ATOM 1182 C CA . PHE A 1 160 ? -4.715 -0.441 -2.728 1.00 97.25 160 PHE A CA 1
ATOM 1183 C C . PHE A 1 160 ? -4.786 -0.904 -1.278 1.00 97.25 160 PHE A C 1
ATOM 1185 O O . PHE A 1 160 ? -4.169 -1.891 -0.878 1.00 97.25 160 PHE A O 1
ATOM 1192 N N . MET A 1 161 ? -5.590 -0.185 -0.506 1.00 97.62 161 MET A N 1
ATOM 1193 C CA . MET A 1 161 ? -5.915 -0.465 0.884 1.00 97.62 161 MET A CA 1
ATOM 1194 C C . MET A 1 161 ? -7.432 -0.437 1.061 1.00 97.62 161 MET A C 1
ATOM 1196 O O . MET A 1 161 ? -8.099 0.403 0.458 1.00 97.62 161 MET A O 1
ATOM 1200 N N . SER A 1 162 ? -8.002 -1.291 1.908 1.00 95.88 162 SER A N 1
ATOM 1201 C CA . SER A 1 162 ? -9.368 -1.062 2.407 1.00 95.88 162 SER A CA 1
ATOM 1202 C C . SER A 1 162 ? -9.445 0.308 3.096 1.00 95.88 162 SER A C 1
ATOM 1204 O O . SER A 1 162 ? -8.497 0.684 3.789 1.00 95.88 162 SER A O 1
ATOM 1206 N N . VAL A 1 163 ? -10.556 1.037 2.959 1.00 95.06 163 VAL A N 1
ATOM 1207 C CA . VAL A 1 163 ? -10.707 2.406 3.502 1.00 95.06 163 VAL A CA 1
ATOM 1208 C C . VAL A 1 163 ? -10.419 2.474 5.001 1.00 95.06 163 VAL A C 1
ATOM 1210 O O . VAL A 1 163 ? -9.727 3.391 5.442 1.00 95.06 163 VAL A O 1
ATOM 1213 N N . GLN A 1 164 ? -10.902 1.499 5.778 1.00 94.44 164 GLN A N 1
ATOM 1214 C CA . GLN A 1 164 ? -10.641 1.440 7.218 1.00 94.44 164 GLN A CA 1
ATOM 1215 C C . GLN A 1 164 ? -9.135 1.369 7.505 1.00 94.44 164 GLN A C 1
ATOM 1217 O O . GLN A 1 164 ? -8.598 2.233 8.193 1.00 94.44 164 GLN A O 1
ATOM 1222 N N . MET A 1 165 ? -8.444 0.393 6.915 1.00 96.88 165 MET A N 1
ATOM 1223 C CA . MET A 1 165 ? -6.996 0.248 7.061 1.00 96.88 165 MET A CA 1
ATOM 1224 C C . MET A 1 165 ? -6.237 1.501 6.604 1.00 96.88 165 MET A C 1
ATOM 1226 O O . MET A 1 165 ? -5.356 1.964 7.321 1.00 96.88 165 MET A O 1
ATOM 1230 N N . ALA A 1 166 ? -6.593 2.081 5.450 1.00 97.31 166 ALA A N 1
ATOM 1231 C CA . ALA A 1 166 ? -5.968 3.308 4.957 1.00 97.31 166 ALA A CA 1
ATOM 1232 C C . ALA A 1 166 ? -6.062 4.426 6.000 1.00 97.31 166 ALA A C 1
ATOM 1234 O O . ALA A 1 166 ? -5.046 5.018 6.353 1.00 97.31 166 ALA A O 1
ATOM 1235 N N . ARG A 1 167 ? -7.264 4.643 6.552 1.00 95.75 167 ARG A N 1
ATOM 1236 C CA . ARG A 1 167 ? -7.524 5.639 7.594 1.00 95.75 167 ARG A CA 1
ATOM 1237 C C . ARG A 1 167 ? -6.657 5.420 8.825 1.00 95.75 167 ARG A C 1
ATOM 1239 O O . ARG A 1 167 ? -6.195 6.400 9.402 1.00 95.75 167 ARG A O 1
ATOM 1246 N N . GLU A 1 168 ? -6.505 4.178 9.266 1.00 97.06 168 GLU A N 1
ATOM 1247 C CA . GLU A 1 168 ? -5.808 3.844 10.508 1.00 97.06 168 GLU A CA 1
ATOM 1248 C C . GLU A 1 168 ? -4.279 3.886 10.350 1.00 97.06 168 GLU A C 1
ATOM 1250 O O . GLU A 1 168 ? -3.600 4.515 11.163 1.00 97.06 168 GLU A O 1
ATOM 1255 N N . VAL A 1 169 ? -3.728 3.309 9.275 1.00 97.62 169 VAL A N 1
ATOM 1256 C CA . VAL A 1 169 ? -2.271 3.278 9.028 1.00 97.62 169 VAL A CA 1
ATOM 1257 C C . VAL A 1 169 ? -1.727 4.684 8.756 1.00 97.62 169 VAL A C 1
ATOM 1259 O O . VAL A 1 169 ? -0.594 4.998 9.127 1.00 97.62 169 VAL A O 1
ATOM 1262 N N . SER A 1 170 ? -2.525 5.553 8.129 1.00 96.75 170 SER A N 1
ATOM 1263 C CA . SER A 1 170 ? -2.126 6.919 7.780 1.00 96.75 170 SER A CA 1
ATOM 1264 C C . SER A 1 170 ? -2.462 7.965 8.855 1.00 96.75 170 SER A C 1
ATOM 1266 O O . SER A 1 170 ? -2.406 9.163 8.562 1.00 96.75 170 SER A O 1
ATOM 1268 N N . GLN A 1 171 ? -2.865 7.566 10.070 1.00 95.19 171 GLN A N 1
ATOM 1269 C CA . GLN A 1 171 ? -3.198 8.521 11.134 1.00 95.19 171 GLN A CA 1
ATOM 1270 C C . GLN A 1 171 ? -2.000 9.422 11.493 1.00 95.19 171 GLN A C 1
ATOM 1272 O O . GLN A 1 171 ? -0.859 8.945 11.560 1.00 95.19 171 GLN A O 1
ATOM 1277 N N . PRO A 1 172 ? -2.238 10.709 11.815 1.00 94.19 172 PRO A N 1
ATOM 1278 C CA . PRO A 1 172 ? -1.223 11.561 12.422 1.00 94.19 172 PRO A CA 1
ATOM 1279 C C . PRO A 1 172 ? -0.601 10.907 13.662 1.00 94.19 172 PRO A C 1
ATOM 1281 O O . PRO A 1 172 ? -1.299 10.339 14.498 1.00 94.19 172 PRO A O 1
ATOM 1284 N N . GLY A 1 173 ? 0.724 10.989 13.786 1.00 93.62 173 GLY A N 1
ATOM 1285 C CA . GLY A 1 173 ? 1.466 10.402 14.907 1.00 93.62 173 GLY A CA 1
ATOM 1286 C C . GLY A 1 173 ? 1.673 8.883 14.832 1.00 93.62 173 GLY A C 1
ATOM 1287 O O . GLY A 1 173 ? 2.480 8.362 15.601 1.00 93.62 173 GLY A O 1
ATOM 1288 N N . GLY A 1 174 ? 1.021 8.182 13.897 1.00 94.69 174 GLY A N 1
ATOM 1289 C CA . GLY A 1 174 ? 1.274 6.766 13.624 1.00 94.69 174 GLY A CA 1
ATOM 1290 C C . GLY A 1 174 ? 2.665 6.514 13.033 1.00 94.69 174 GLY A C 1
ATOM 1291 O O . GLY A 1 174 ? 3.376 7.448 12.654 1.00 94.69 174 GLY A O 1
ATOM 1292 N N . TRP A 1 175 ? 3.052 5.238 12.918 1.00 94.88 175 TRP A N 1
ATOM 1293 C CA . TRP A 1 175 ? 4.383 4.851 12.428 1.00 94.88 175 TRP A CA 1
ATOM 1294 C C . TRP A 1 175 ? 4.711 5.490 11.074 1.00 94.88 175 TRP A C 1
ATOM 1296 O O . TRP A 1 175 ? 5.793 6.052 10.908 1.00 94.88 175 TRP A O 1
ATOM 1306 N N . TRP A 1 176 ? 3.760 5.471 10.129 1.00 94.81 176 TRP A N 1
ATOM 1307 C CA . TRP A 1 176 ? 3.950 6.039 8.792 1.00 94.81 176 TRP A CA 1
ATOM 1308 C C . TRP A 1 176 ? 4.244 7.541 8.843 1.00 94.81 176 TRP A C 1
ATOM 1310 O O . TRP A 1 176 ? 5.187 8.007 8.205 1.00 94.81 176 TRP A O 1
ATOM 1320 N N . ALA A 1 177 ? 3.499 8.276 9.673 1.00 93.56 177 ALA A N 1
ATOM 1321 C CA . ALA A 1 177 ? 3.667 9.713 9.864 1.00 93.56 177 ALA A CA 1
ATOM 1322 C C . ALA A 1 177 ? 5.006 10.088 10.512 1.00 93.56 177 ALA A C 1
ATOM 1324 O O . ALA A 1 177 ? 5.554 11.155 10.254 1.00 93.56 177 ALA A O 1
ATOM 1325 N N . GLN A 1 178 ? 5.575 9.205 11.331 1.00 92.69 178 GLN A N 1
ATOM 1326 C CA . GLN A 1 178 ? 6.906 9.417 11.907 1.00 92.69 178 GLN A CA 1
ATOM 1327 C C . GLN A 1 178 ? 8.028 9.239 10.872 1.00 92.69 178 GLN A C 1
ATOM 1329 O O . GLN A 1 178 ? 9.140 9.724 11.080 1.00 92.69 178 GLN A O 1
ATOM 1334 N N . GLN A 1 179 ? 7.751 8.554 9.758 1.00 90.25 179 GLN A N 1
ATOM 1335 C CA . GLN A 1 179 ? 8.698 8.411 8.652 1.00 90.25 179 GLN A CA 1
ATOM 1336 C C . GLN A 1 179 ? 8.561 9.521 7.598 1.00 90.25 179 GLN A C 1
ATOM 1338 O O . GLN A 1 179 ? 9.406 9.599 6.703 1.00 90.25 179 GLN A O 1
ATOM 1343 N N . SER A 1 180 ? 7.532 10.376 7.676 1.00 83.31 180 SER A N 1
ATOM 1344 C CA . SER A 1 180 ? 7.338 11.479 6.729 1.00 83.31 180 SER A CA 1
ATOM 1345 C C . SER A 1 180 ? 8.562 12.399 6.690 1.00 83.31 180 SER A C 1
ATOM 1347 O O . SER A 1 180 ? 9.159 12.710 7.720 1.00 83.31 180 SER A O 1
ATOM 1349 N N . GLY A 1 181 ? 8.932 12.865 5.496 1.00 81.31 181 GLY A N 1
ATOM 1350 C CA . GLY A 1 181 ? 10.080 13.760 5.302 1.00 81.31 181 GLY A CA 1
ATOM 1351 C C . GLY A 1 181 ? 11.448 13.072 5.294 1.00 81.31 181 GLY A C 1
ATOM 1352 O O . GLY A 1 181 ? 12.449 13.732 5.026 1.00 81.31 181 GLY A O 1
ATOM 1353 N N . GLN A 1 182 ? 11.514 11.760 5.529 1.00 86.12 182 GLN A N 1
ATOM 1354 C CA . GLN A 1 182 ? 12.725 10.978 5.289 1.00 86.12 182 GLN A CA 1
ATOM 1355 C C . GLN A 1 182 ? 12.699 10.411 3.871 1.00 86.12 182 GLN A C 1
ATOM 1357 O O . GLN A 1 182 ? 11.682 9.869 3.444 1.00 86.12 182 GLN A O 1
ATOM 1362 N N . PHE A 1 183 ? 13.826 10.482 3.162 1.00 87.00 183 PHE A N 1
ATOM 1363 C CA . PHE A 1 183 ? 13.958 9.853 1.850 1.00 87.00 183 PHE A CA 1
ATOM 1364 C C . PHE A 1 183 ? 13.931 8.326 1.994 1.00 87.00 183 PHE A C 1
ATOM 1366 O O . PHE A 1 183 ? 14.878 7.729 2.513 1.00 87.00 183 PHE A O 1
ATOM 1373 N N . ARG A 1 184 ? 12.850 7.693 1.535 1.00 88.75 184 ARG A N 1
ATOM 1374 C CA . ARG A 1 184 ? 12.664 6.237 1.531 1.00 88.75 184 ARG A CA 1
ATOM 1375 C C . ARG A 1 184 ? 11.872 5.811 0.293 1.00 88.75 184 ARG A C 1
ATOM 1377 O O . ARG A 1 184 ? 10.934 6.517 -0.065 1.00 88.75 184 ARG A O 1
ATOM 1384 N N . PRO A 1 185 ? 12.188 4.665 -0.338 1.00 92.06 185 PRO A N 1
ATOM 1385 C CA . PRO A 1 185 ? 11.350 4.125 -1.404 1.00 92.06 185 PRO A CA 1
ATOM 1386 C C . PRO A 1 185 ? 9.897 3.989 -0.934 1.00 92.06 185 PRO A C 1
ATOM 1388 O O . PRO A 1 185 ? 9.643 3.339 0.085 1.00 92.06 185 PRO A O 1
ATOM 1391 N N . GLU A 1 186 ? 8.977 4.627 -1.659 1.00 93.12 186 GLU A N 1
ATOM 1392 C CA . GLU A 1 186 ? 7.547 4.714 -1.334 1.00 93.12 186 GLU A CA 1
ATOM 1393 C C . GLU A 1 186 ? 6.939 3.351 -0.978 1.00 93.12 186 GLU A C 1
ATOM 1395 O O . GLU A 1 186 ? 6.366 3.179 0.100 1.00 93.12 186 GLU A O 1
ATOM 1400 N N . ASP A 1 187 ? 7.099 2.374 -1.865 1.00 94.19 187 ASP A N 1
ATOM 1401 C CA . ASP A 1 187 ? 6.525 1.041 -1.709 1.00 94.19 187 ASP A CA 1
ATOM 1402 C C . ASP A 1 187 ? 7.014 0.367 -0.420 1.00 94.19 187 ASP A C 1
ATOM 1404 O O . ASP A 1 187 ? 6.230 -0.168 0.368 1.00 94.19 187 ASP A O 1
ATOM 1408 N N . CYS A 1 188 ? 8.324 0.453 -0.160 1.00 95.38 188 CYS A N 1
ATOM 1409 C CA . CYS A 1 188 ? 8.950 -0.128 1.020 1.00 95.38 188 CYS A CA 1
ATOM 1410 C C . CYS A 1 188 ? 8.427 0.520 2.303 1.00 95.38 188 CYS A C 1
ATOM 1412 O O . CYS A 1 188 ? 8.084 -0.184 3.251 1.00 95.38 188 CYS A O 1
ATOM 1414 N N . VAL A 1 189 ? 8.359 1.858 2.357 1.00 95.44 189 VAL A N 1
ATOM 1415 C CA . VAL A 1 189 ? 7.860 2.546 3.557 1.00 95.44 189 VAL A CA 1
ATOM 1416 C C . VAL A 1 189 ? 6.370 2.279 3.775 1.00 95.44 189 VAL A C 1
ATOM 1418 O O . VAL A 1 189 ? 5.961 2.111 4.919 1.00 95.44 189 VAL A O 1
ATOM 1421 N N . THR A 1 190 ? 5.588 2.151 2.701 1.00 96.75 190 THR A N 1
ATOM 1422 C CA . THR A 1 190 ? 4.161 1.802 2.748 1.00 96.75 190 THR A CA 1
ATOM 1423 C C . THR A 1 190 ? 3.962 0.400 3.325 1.00 96.75 190 THR A C 1
ATOM 1425 O O . THR A 1 190 ? 3.237 0.238 4.304 1.00 96.75 190 THR A O 1
ATOM 1428 N N . GLY A 1 191 ? 4.639 -0.618 2.783 1.00 97.44 191 GLY A N 1
ATOM 1429 C CA . GLY A 1 191 ? 4.515 -1.988 3.294 1.00 97.44 191 GLY A CA 1
ATOM 1430 C C . GLY A 1 191 ? 5.003 -2.134 4.735 1.00 97.44 191 GLY A C 1
ATOM 1431 O O . GLY A 1 191 ? 4.348 -2.787 5.545 1.00 97.44 191 GLY A O 1
ATOM 1432 N N . ASN A 1 192 ? 6.095 -1.453 5.092 1.00 97.19 192 ASN A N 1
ATOM 1433 C CA . ASN A 1 192 ? 6.596 -1.440 6.464 1.00 97.19 192 ASN A CA 1
ATOM 1434 C C . ASN A 1 192 ? 5.615 -0.732 7.418 1.00 97.19 192 ASN A C 1
ATOM 1436 O O . ASN A 1 192 ? 5.401 -1.192 8.537 1.00 97.19 192 ASN A O 1
ATOM 1440 N N . ALA A 1 193 ? 4.964 0.349 6.978 1.00 97.62 193 ALA A N 1
ATOM 1441 C CA . ALA A 1 193 ? 3.930 1.021 7.761 1.00 97.62 193 ALA A CA 1
ATOM 1442 C C . ALA A 1 193 ? 2.728 0.110 8.031 1.00 97.62 193 ALA A C 1
ATOM 1444 O O . ALA A 1 193 ? 2.298 0.008 9.180 1.00 97.62 193 ALA A O 1
ATOM 1445 N N . VAL A 1 194 ? 2.234 -0.593 7.005 1.00 98.31 194 VAL A N 1
ATOM 1446 C CA . VAL A 1 194 ? 1.144 -1.571 7.151 1.00 98.31 194 VAL A CA 1
ATOM 1447 C C . VAL A 1 194 ? 1.550 -2.690 8.109 1.00 98.31 194 VAL A C 1
ATOM 1449 O O . VAL A 1 194 ? 0.783 -3.024 9.008 1.00 98.31 194 VAL A O 1
ATOM 1452 N N . TYR A 1 195 ? 2.767 -3.225 7.972 1.00 98.25 195 TYR A N 1
ATOM 1453 C CA . TYR A 1 195 ? 3.279 -4.280 8.848 1.00 98.25 195 TYR A CA 1
ATOM 1454 C C . TYR A 1 195 ? 3.332 -3.846 10.319 1.00 98.25 195 TYR A C 1
ATOM 1456 O O . TYR A 1 195 ? 2.788 -4.540 11.177 1.00 98.25 195 TYR A O 1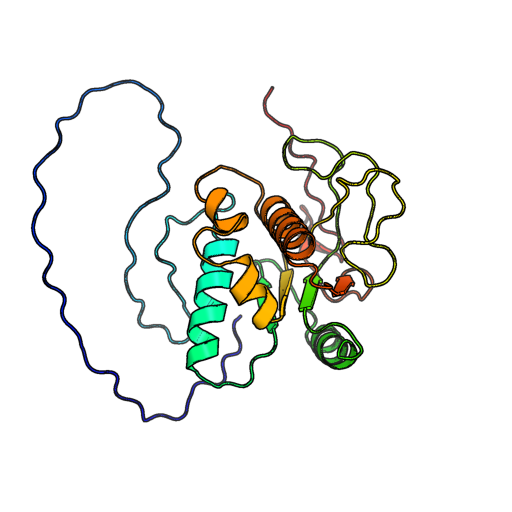
ATOM 1464 N N . ASN A 1 196 ? 3.949 -2.694 10.619 1.00 97.94 196 ASN A N 1
ATOM 1465 C CA . ASN A 1 196 ? 4.054 -2.213 12.000 1.00 97.94 196 ASN A CA 1
ATOM 1466 C C . ASN A 1 196 ? 2.675 -1.896 12.585 1.00 97.94 196 ASN A C 1
ATOM 1468 O O . ASN A 1 196 ? 2.387 -2.317 13.699 1.00 97.94 196 ASN A O 1
ATOM 1472 N N . TRP A 1 197 ? 1.792 -1.234 11.830 1.00 98.00 197 TRP A N 1
ATOM 1473 C CA . TRP A 1 197 ? 0.433 -0.961 12.301 1.00 98.00 197 TRP A CA 1
ATOM 1474 C C . TRP A 1 197 ? -0.347 -2.249 12.603 1.00 98.00 197 TRP A C 1
ATOM 1476 O O . TRP A 1 197 ? -0.958 -2.358 13.667 1.00 98.00 197 TRP A O 1
ATOM 1486 N N . ALA A 1 198 ? -0.315 -3.238 11.707 1.00 97.88 198 ALA A N 1
ATOM 1487 C CA . ALA A 1 198 ? -1.040 -4.494 11.889 1.00 97.88 198 ALA A CA 1
ATOM 1488 C C . ALA A 1 198 ? -0.502 -5.278 13.097 1.00 97.88 198 ALA A C 1
ATOM 1490 O O . ALA A 1 198 ? -1.274 -5.757 13.928 1.00 97.88 198 ALA A O 1
ATOM 1491 N N . LYS A 1 199 ? 0.827 -5.324 13.248 1.00 97.62 199 LYS A N 1
ATOM 1492 C CA . LYS A 1 199 ? 1.499 -5.941 14.394 1.00 97.62 199 LYS A CA 1
ATOM 1493 C C . LYS A 1 199 ? 1.151 -5.259 15.719 1.00 97.62 199 LYS A C 1
ATOM 1495 O O . LYS A 1 199 ? 0.836 -5.954 16.682 1.00 97.62 199 LYS A O 1
ATOM 1500 N N . ASP A 1 200 ? 1.199 -3.930 15.770 1.00 97.19 200 ASP A N 1
ATOM 1501 C CA . ASP A 1 200 ? 0.975 -3.162 16.999 1.00 97.19 200 ASP A CA 1
ATOM 1502 C C . ASP A 1 200 ? -0.502 -3.158 17.419 1.00 97.19 200 ASP A C 1
ATOM 1504 O O . ASP A 1 200 ? -0.813 -3.194 18.609 1.00 97.19 200 ASP A O 1
ATOM 1508 N N . SER A 1 201 ? -1.422 -3.139 16.451 1.00 97.25 201 SER A N 1
ATOM 1509 C CA . SER A 1 201 ? -2.869 -3.146 16.707 1.00 97.25 201 SER A CA 1
ATOM 1510 C C . SER A 1 201 ? -3.460 -4.546 16.905 1.00 97.25 201 SER A C 1
ATOM 1512 O O . SER A 1 201 ? -4.578 -4.667 17.402 1.00 97.25 201 SER A O 1
ATOM 1514 N N . GLY A 1 202 ? -2.742 -5.603 16.511 1.00 97.12 202 GLY A N 1
ATOM 1515 C CA . GLY A 1 202 ? -3.289 -6.961 16.444 1.00 97.12 202 GLY A CA 1
ATOM 1516 C C . GLY A 1 202 ? -4.341 -7.138 15.343 1.00 97.12 202 GLY A C 1
ATOM 1517 O O . GLY A 1 202 ? -5.141 -8.073 15.400 1.00 97.12 202 GLY A O 1
ATOM 1518 N N . SER A 1 203 ? -4.366 -6.239 14.357 1.00 97.19 203 SER A N 1
ATOM 1519 C CA . SER A 1 203 ? -5.281 -6.312 13.221 1.00 97.19 203 SER A CA 1
ATOM 1520 C C . SER A 1 203 ? -4.808 -7.362 12.220 1.00 97.19 203 SER A C 1
ATOM 1522 O O . SER A 1 203 ? -3.638 -7.390 11.841 1.00 97.19 203 SER A O 1
ATOM 1524 N N . CYS A 1 204 ? -5.726 -8.197 11.733 1.00 96.50 204 CYS A N 1
ATOM 1525 C CA . CYS A 1 204 ? -5.450 -9.007 10.548 1.00 96.50 204 CYS A CA 1
ATOM 1526 C C . CYS A 1 204 ? -5.311 -8.089 9.324 1.00 96.50 204 CYS A C 1
ATOM 1528 O O . CYS A 1 204 ? -5.929 -7.020 9.291 1.00 96.50 204 CYS A O 1
ATOM 1530 N N . VAL A 1 205 ? -4.547 -8.519 8.3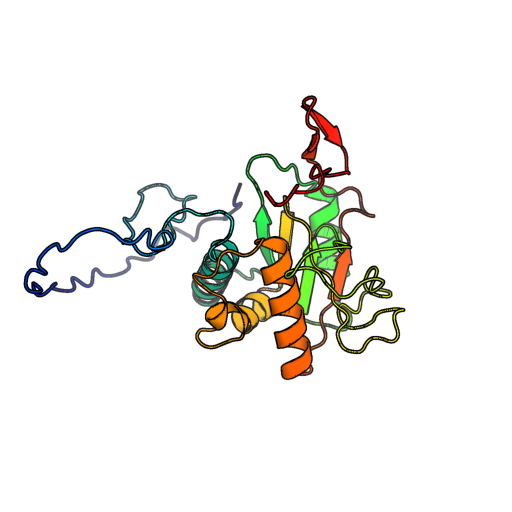16 1.00 97.25 205 VAL A N 1
ATOM 1531 C CA . VAL A 1 205 ? -4.468 -7.866 7.001 1.00 97.25 205 VAL A CA 1
ATOM 1532 C C . VAL A 1 205 ? -4.417 -8.931 5.916 1.00 97.25 205 VAL A C 1
ATOM 1534 O O . VAL A 1 205 ? -3.480 -9.728 5.879 1.00 97.25 205 VAL A O 1
ATOM 1537 N N . SER A 1 206 ? -5.397 -8.911 5.015 1.00 95.94 206 SER A N 1
ATOM 1538 C CA . SER A 1 206 ? -5.408 -9.755 3.827 1.00 95.94 206 SER A CA 1
ATOM 1539 C C . SER A 1 206 ? -4.432 -9.226 2.773 1.00 95.94 206 SER A C 1
ATOM 1541 O O . SER A 1 206 ? -4.627 -8.129 2.245 1.00 95.94 206 SER A O 1
ATOM 1543 N N . ALA A 1 207 ? -3.399 -10.000 2.449 1.00 95.38 207 ALA A N 1
ATOM 1544 C CA . ALA A 1 207 ? -2.466 -9.751 1.357 1.00 95.38 207 ALA A CA 1
ATOM 1545 C C . ALA A 1 207 ? -3.054 -10.242 0.026 1.00 95.38 207 ALA A C 1
ATOM 1547 O O . ALA A 1 207 ? -3.255 -11.440 -0.173 1.00 95.38 207 ALA A O 1
ATOM 1548 N N . ILE A 1 208 ? -3.309 -9.321 -0.905 1.00 94.44 208 ILE A N 1
ATOM 1549 C CA . ILE A 1 208 ? -3.915 -9.633 -2.206 1.00 94.44 208 ILE A CA 1
ATOM 1550 C C . ILE A 1 208 ? -2.870 -9.461 -3.310 1.00 94.44 208 ILE A C 1
ATOM 1552 O O . ILE A 1 208 ? -2.598 -8.341 -3.747 1.00 94.44 208 ILE A O 1
ATOM 1556 N N . ASP A 1 209 ? -2.299 -10.573 -3.782 1.00 92.38 209 ASP A N 1
ATOM 1557 C CA . ASP A 1 209 ? -1.332 -10.551 -4.885 1.00 92.38 209 ASP A CA 1
ATOM 1558 C C . ASP A 1 209 ? -2.026 -10.501 -6.255 1.00 92.38 209 ASP A C 1
ATOM 1560 O O . ASP A 1 209 ? -2.452 -11.509 -6.822 1.00 92.38 209 ASP A O 1
ATOM 1564 N N . LEU A 1 210 ? -2.094 -9.298 -6.815 1.00 90.12 210 LEU A N 1
ATOM 1565 C CA . LEU A 1 210 ? -2.653 -9.016 -8.132 1.00 90.12 210 LEU A CA 1
ATOM 1566 C C . LEU A 1 210 ? -1.730 -9.422 -9.286 1.00 90.12 210 LEU A C 1
ATOM 1568 O O . LEU A 1 210 ? -2.201 -9.557 -10.420 1.00 90.12 210 LEU A O 1
ATOM 1572 N N . LYS A 1 211 ? -0.431 -9.644 -9.036 1.00 83.44 211 LYS A N 1
ATOM 1573 C CA . LYS A 1 211 ? 0.490 -10.101 -10.086 1.00 83.44 211 LYS A CA 1
ATOM 1574 C C . LYS A 1 211 ? 0.144 -11.516 -10.523 1.00 83.44 211 LYS A C 1
ATOM 1576 O O . LYS A 1 211 ? 0.049 -11.769 -11.721 1.00 83.44 211 LYS A O 1
ATOM 1581 N N . GLY A 1 212 ? -0.083 -12.418 -9.566 1.00 78.38 212 GLY A N 1
ATOM 1582 C CA . GLY A 1 212 ? -0.530 -13.784 -9.851 1.00 78.38 212 GLY A CA 1
ATOM 1583 C C . GLY A 1 212 ? -1.850 -13.840 -10.628 1.00 78.38 212 GLY A C 1
ATOM 1584 O O . GLY A 1 212 ? -2.120 -14.829 -11.304 1.00 78.38 212 GLY A O 1
ATOM 1585 N N . MET A 1 213 ? -2.638 -12.762 -10.576 1.00 81.81 213 MET A N 1
ATOM 1586 C CA . MET A 1 213 ? -3.915 -12.623 -11.276 1.00 81.81 213 MET A CA 1
ATOM 1587 C C . MET A 1 213 ? -3.792 -11.946 -12.647 1.00 81.81 213 MET A C 1
ATOM 1589 O O . MET A 1 213 ? -4.760 -11.935 -13.395 1.00 81.81 213 MET A O 1
ATOM 1593 N N . GLY A 1 214 ? -2.637 -11.364 -12.984 1.00 82.44 214 GLY A N 1
ATOM 1594 C CA . GLY A 1 214 ? -2.450 -10.625 -14.234 1.00 82.44 214 GLY A CA 1
ATOM 1595 C C . GLY A 1 214 ? -3.185 -9.280 -14.293 1.00 82.44 214 GLY A C 1
ATOM 1596 O O . GLY A 1 214 ? -3.436 -8.774 -15.384 1.00 82.44 214 GLY A O 1
ATOM 1597 N N . ALA A 1 215 ? -3.530 -8.687 -13.144 1.00 84.94 215 ALA A N 1
ATOM 1598 C CA . ALA A 1 215 ? -4.329 -7.459 -13.114 1.00 84.94 215 ALA A CA 1
ATOM 1599 C C . ALA A 1 215 ? -3.510 -6.178 -13.347 1.00 84.94 215 ALA A C 1
ATOM 1601 O O . ALA A 1 215 ? -4.087 -5.152 -13.687 1.00 84.94 215 ALA A O 1
ATOM 1602 N N . ILE A 1 216 ? -2.187 -6.216 -13.163 1.00 84.06 216 ILE A N 1
ATOM 1603 C CA . ILE A 1 216 ? -1.310 -5.039 -13.250 1.00 84.06 216 ILE A CA 1
ATOM 1604 C C . ILE A 1 216 ? -0.308 -5.233 -14.386 1.00 84.06 216 ILE A C 1
ATOM 1606 O O . ILE A 1 216 ? 0.316 -6.294 -14.501 1.00 84.06 216 ILE A O 1
ATOM 1610 N N . TRP A 1 217 ? -0.146 -4.190 -15.195 1.00 84.19 217 TRP A N 1
ATOM 1611 C CA . TRP A 1 217 ? 0.743 -4.154 -16.347 1.00 84.19 217 TRP A CA 1
ATOM 1612 C C . TRP A 1 217 ? 1.563 -2.871 -16.353 1.00 84.19 217 TRP A C 1
ATOM 1614 O O . TRP A 1 217 ? 1.034 -1.793 -16.086 1.00 84.19 217 TRP A O 1
ATOM 1624 N N . HIS A 1 218 ? 2.836 -2.996 -16.718 1.00 79.00 218 HIS A N 1
ATOM 1625 C CA . HIS A 1 218 ? 3.743 -1.869 -16.909 1.00 79.00 218 HIS A CA 1
ATOM 1626 C C . HIS A 1 218 ? 4.562 -2.042 -18.184 1.00 79.00 218 HIS A C 1
ATOM 1628 O O . HIS A 1 218 ? 4.871 -3.183 -18.546 1.00 79.00 218 HIS A O 1
ATOM 1634 N N . PRO A 1 219 ? 4.929 -0.943 -18.860 1.00 79.81 219 PRO A N 1
ATOM 1635 C CA . PRO A 1 219 ? 5.950 -0.998 -19.889 1.00 79.81 219 PRO A CA 1
ATOM 1636 C C . PRO A 1 219 ? 7.314 -1.314 -19.255 1.00 79.81 219 PRO A C 1
ATOM 1638 O O . PRO A 1 219 ? 7.666 -0.767 -18.211 1.00 79.81 219 PRO A O 1
ATOM 1641 N N . ASP A 1 220 ? 8.081 -2.203 -19.884 1.00 81.50 220 ASP A N 1
ATOM 1642 C CA . ASP A 1 220 ? 9.505 -2.378 -19.599 1.00 81.50 220 ASP A CA 1
ATOM 1643 C C . ASP A 1 220 ? 10.338 -1.210 -20.173 1.00 81.50 220 ASP A C 1
ATOM 1645 O O . ASP A 1 220 ? 9.812 -0.309 -20.834 1.00 81.50 220 ASP A O 1
ATOM 1649 N N . ASP A 1 221 ? 11.661 -1.250 -19.983 1.00 77.50 221 ASP A N 1
ATOM 1650 C CA . ASP A 1 221 ? 12.595 -0.242 -20.519 1.00 77.50 221 ASP A CA 1
ATOM 1651 C C . ASP A 1 221 ? 12.565 -0.129 -22.063 1.00 77.50 221 ASP A C 1
ATOM 1653 O O . ASP A 1 221 ? 13.066 0.844 -22.629 1.00 77.50 221 ASP A O 1
ATOM 1657 N N . ASN A 1 222 ? 11.977 -1.108 -22.760 1.00 83.94 222 ASN A N 1
ATOM 1658 C CA . ASN A 1 222 ? 11.809 -1.133 -24.213 1.00 83.94 222 ASN A CA 1
ATOM 1659 C C . ASN A 1 222 ? 10.379 -0.760 -24.653 1.00 83.94 222 ASN A C 1
ATOM 1661 O O . ASN A 1 222 ? 10.058 -0.861 -25.840 1.00 83.94 222 ASN A O 1
ATOM 1665 N N . GLY A 1 223 ? 9.508 -0.355 -23.723 1.00 82.31 223 GLY A N 1
ATOM 1666 C CA . GLY A 1 223 ? 8.107 -0.026 -23.986 1.00 82.31 223 GLY A CA 1
ATOM 1667 C C . GLY A 1 223 ? 7.197 -1.238 -24.218 1.00 82.31 223 GLY A C 1
ATOM 1668 O O . GLY A 1 223 ? 6.061 -1.076 -24.670 1.00 82.31 223 GLY A O 1
ATOM 1669 N N . LYS A 1 224 ? 7.661 -2.459 -23.937 1.00 86.31 224 LYS A N 1
ATOM 1670 C CA . LYS A 1 224 ? 6.856 -3.677 -24.024 1.00 86.31 224 LYS A CA 1
ATOM 1671 C C . LYS A 1 224 ? 6.053 -3.852 -22.739 1.00 86.31 224 LYS A C 1
ATOM 1673 O O . LYS A 1 224 ? 6.607 -3.870 -21.648 1.00 86.31 224 LYS A O 1
ATOM 1678 N N . TRP A 1 225 ? 4.743 -4.031 -22.875 1.00 79.94 225 TRP A N 1
ATOM 1679 C CA . TRP A 1 225 ? 3.860 -4.299 -21.743 1.00 79.94 225 TRP A CA 1
ATOM 1680 C C . TRP A 1 225 ? 4.110 -5.690 -21.166 1.00 79.94 225 TRP A C 1
ATOM 1682 O O . TRP A 1 225 ? 3.974 -6.698 -21.865 1.00 79.94 225 TRP A O 1
ATOM 1692 N N . GLU A 1 226 ? 4.435 -5.745 -19.880 1.00 79.06 226 GLU A N 1
ATOM 1693 C CA . GLU A 1 226 ? 4.637 -6.987 -19.147 1.00 79.06 226 GLU A CA 1
ATOM 1694 C C . GLU A 1 226 ? 3.907 -6.958 -17.798 1.00 79.06 226 GLU A C 1
ATOM 1696 O O . GLU A 1 226 ? 3.713 -5.912 -17.177 1.00 79.06 226 GLU A O 1
ATOM 1701 N N . HIS A 1 227 ? 3.565 -8.143 -17.291 1.00 67.50 227 HIS A N 1
ATOM 1702 C CA . HIS A 1 227 ? 3.143 -8.333 -15.896 1.00 67.50 227 HIS A CA 1
ATOM 1703 C C . HIS A 1 227 ? 4.312 -8.185 -14.897 1.00 67.50 227 HIS A C 1
ATOM 1705 O O . HIS A 1 227 ? 4.152 -8.359 -13.684 1.00 67.50 227 HIS A O 1
ATOM 1711 N N . SER A 1 228 ? 5.522 -7.926 -15.401 1.00 56.88 228 SER A N 1
ATOM 1712 C CA . SER A 1 228 ? 6.760 -7.801 -14.643 1.00 56.88 228 SER A CA 1
ATOM 1713 C C . SER A 1 228 ? 7.377 -6.414 -14.784 1.00 56.88 228 SER A C 1
ATOM 1715 O O . SER A 1 228 ? 8.156 -6.151 -15.681 1.00 56.88 228 SER A O 1
ATOM 1717 N N . PHE A 1 229 ? 7.143 -5.571 -13.785 1.00 56.25 229 PHE A N 1
ATOM 1718 C CA . PHE A 1 229 ? 8.074 -4.522 -13.371 1.00 56.25 229 PHE A CA 1
ATOM 1719 C C . PHE A 1 229 ? 9.482 -5.100 -13.140 1.00 56.25 229 PHE A C 1
ATOM 1721 O O . PHE A 1 229 ? 9.642 -6.005 -12.301 1.00 56.25 229 PHE A O 1
ATOM 1728 N N . TRP A 1 230 ? 10.464 -4.552 -13.853 1.00 45.09 230 TRP A N 1
ATOM 1729 C CA . TRP A 1 230 ? 11.892 -4.636 -13.563 1.00 45.09 230 TRP A CA 1
ATOM 1730 C C . TRP A 1 230 ? 12.316 -3.241 -13.093 1.00 45.09 230 TRP A C 1
ATOM 1732 O O . TRP A 1 230 ? 12.379 -2.318 -13.892 1.00 45.09 230 TRP A O 1
ATOM 1742 N N . TYR A 1 231 ? 12.605 -3.064 -11.802 1.00 48.97 231 TYR A N 1
ATOM 1743 C CA . TYR A 1 231 ? 13.542 -2.000 -11.449 1.00 48.97 231 TYR A CA 1
ATOM 1744 C C . TYR A 1 231 ? 14.924 -2.561 -11.787 1.00 48.97 231 TYR A C 1
ATOM 1746 O O . TYR A 1 231 ? 15.266 -3.618 -11.238 1.00 48.97 231 TYR A O 1
ATOM 1754 N N . PRO A 1 232 ? 15.747 -1.916 -12.635 1.00 43.41 232 PRO A N 1
ATOM 1755 C CA . PRO A 1 232 ? 17.171 -2.206 -12.596 1.00 43.41 232 PRO A CA 1
ATOM 1756 C C . PRO A 1 232 ? 17.616 -2.052 -11.135 1.00 43.41 232 PRO A C 1
ATOM 1758 O O . PRO A 1 232 ? 17.148 -1.125 -10.465 1.00 43.41 232 PRO A O 1
ATOM 1761 N N . PRO A 1 233 ? 18.444 -2.966 -10.590 1.00 43.94 233 PRO A N 1
ATOM 1762 C CA . PRO A 1 233 ? 18.875 -2.881 -9.203 1.00 43.94 233 PRO A CA 1
ATOM 1763 C C . PRO A 1 233 ? 19.392 -1.468 -8.971 1.00 43.94 233 PRO A C 1
ATOM 1765 O O . PRO A 1 233 ? 20.324 -1.043 -9.657 1.00 43.94 233 PRO A O 1
ATOM 1768 N N . TYR A 1 234 ? 18.736 -0.736 -8.066 1.00 39.75 234 TYR A N 1
ATOM 1769 C CA . TYR A 1 234 ? 19.116 0.625 -7.721 1.00 39.75 234 TYR A CA 1
ATOM 1770 C C . TYR A 1 234 ? 20.561 0.548 -7.233 1.00 39.75 234 TYR A C 1
ATOM 1772 O O . TYR A 1 234 ? 20.839 0.080 -6.126 1.00 39.75 234 TYR A O 1
ATOM 1780 N N . LYS A 1 235 ? 21.511 0.891 -8.106 1.00 39.41 235 LYS A N 1
ATOM 1781 C CA . LYS A 1 235 ? 22.915 0.972 -7.730 1.00 39.41 235 LYS A CA 1
ATOM 1782 C C . LYS A 1 235 ? 22.994 2.192 -6.836 1.00 39.41 235 LYS A C 1
ATOM 1784 O O . LYS A 1 235 ? 22.988 3.311 -7.338 1.00 39.41 235 LYS A O 1
ATOM 1789 N N . HIS A 1 236 ? 23.010 1.977 -5.522 1.00 34.44 236 HIS A N 1
ATOM 1790 C CA . HIS A 1 236 ? 23.427 3.029 -4.608 1.00 34.44 236 HIS A CA 1
ATOM 1791 C C . HIS A 1 236 ? 24.760 3.579 -5.139 1.00 34.44 236 HIS A C 1
ATOM 1793 O O . HIS A 1 236 ? 25.670 2.774 -5.373 1.00 34.44 236 HIS A O 1
ATOM 1799 N N . PRO A 1 237 ? 24.884 4.893 -5.397 1.00 36.84 237 PRO A N 1
ATOM 1800 C CA . PRO A 1 237 ? 26.206 5.476 -5.532 1.00 36.84 237 PRO A CA 1
ATOM 1801 C C . PRO A 1 237 ? 26.961 5.144 -4.240 1.00 36.84 237 PRO A C 1
ATOM 1803 O O . PRO A 1 237 ? 26.415 5.312 -3.146 1.00 36.84 237 PRO A O 1
ATOM 1806 N N . ALA A 1 238 ? 28.131 4.527 -4.408 1.00 36.44 238 ALA A N 1
ATOM 1807 C CA . ALA A 1 238 ? 29.016 4.135 -3.318 1.00 36.44 238 ALA A CA 1
ATOM 1808 C C . ALA A 1 238 ? 29.533 5.358 -2.554 1.00 36.44 238 ALA A C 1
ATOM 1810 O O . ALA A 1 238 ? 29.669 6.427 -3.194 1.00 36.44 238 ALA A O 1
#

Organism: Alexandrium catenella (NCBI:txid2925)

Radius of gyration: 19.74 Å; chains: 1; bounding box: 56×57×41 Å